Protein AF-A0A2T9YAA4-F1 (afdb_monomer)

Solvent-accessible surface area (backbone atoms only — not comparable to full-atom values): 15314 Å² total; per-residue (Å²): 140,82,87,82,88,80,81,84,82,81,77,82,74,80,74,80,77,80,72,88,75,78,82,80,86,86,90,83,91,83,83,88,82,89,83,90,84,84,88,89,89,82,82,87,83,89,75,88,75,77,74,67,84,78,66,100,58,88,70,49,42,29,57,48,22,24,48,69,77,26,73,70,31,76,65,28,75,65,68,93,51,19,49,25,36,60,36,78,82,32,52,68,54,68,46,75,49,93,53,34,29,56,52,27,14,53,75,73,29,71,72,27,56,55,40,71,48,97,88,63,30,43,30,34,46,36,75,76,36,42,73,51,69,42,82,61,52,42,30,56,50,24,17,48,72,76,31,74,69,32,76,65,26,75,53,71,100,55,23,44,27,38,54,35,81,86,31,50,69,51,72,43,69,59,89,45,39,28,57,48,27,19,54,72,74,34,77,67,35,68,61,40,68,47,96,88,63,31,40,29,31,50,37,79,80,32,45,74,52,69,42,82,60,51,47,23,56,48,25,20,48,72,77,29,72,70,31,74,65,25,74,58,81,92,54,27,46,28,36,56,36,78,85,32,49,72,53,70,44,75,64,127

Sequence (252 aa):
MPSIFTLSKVITTLFLFSTCLVSGSEASDHGLQVQKSQNYKRASPFSFFNSAPPRRGFESPLNKCIRVDGYGKNPFYRGNNKKCTCLKNGTYNCVKNDNMKQKCIDLKGKGSETFTTADGRFCRCKSFGMIYCIRESLVDKCTRICGSGQNPFIKDADKKCLCLENGTYVCSKYDNMKQKCIDLKSKGIQTFTTDDGRFCRCKSFGVVDCKTESLMEKCIRICGSGKNPFIKGTNKRCSCLPNGTHVCDPIK

Foldseek 3Di:
DDDDDDDDPPPPPPDPPPDPPPDDDDDDDDDDDDDDDDDDDDDDDDDDPPPDDDDPDDDQLQNVLCVPVVVVDAQHDDPDQWGWGQDRNNDIDTDRDPCLLVVLCVPPVVNDQWDADPVGWIWGRDPNRDIDTDNAFLQQVLCVPVQVNDAQHDDPLFWTWGQDRNNDIDIDGPPWLLVSLCVPPVVNDQWDADPVRWIWGQDGNNDIDTDNAQLQNVLCVPVQVVDAQHDDPDFWTWGGDRNNDIDIDGHD

Secondary structure (DSSP, 8-state):
---------------------------------------------------PPPPS----HHHHHHHHTSTT-SSEE-STTEEEEE-TTS-EEEEE-TTHHHHHHHHTSTT-SEEE-TTS-EEEE-GGGPEEEE---HHHHHHHHTSTT-SSEEETTTEEEEE-TTS-EEEEE-S-HHHHHHHHHSTT-SEEE-TTS-EEEE-GGG-EEEEPPPHHHHHHHHTSTT-SSEE-SSSEEEEE-TTS-EEEEE--

Mean predicted aligned error: 20.34 Å

pLDDT: mean 71.31, std 21.23, range [24.89, 95.19]

Structure (mmCIF, N/CA/C/O backbone):
data_AF-A0A2T9YAA4-F1
#
_entry.id   AF-A0A2T9YAA4-F1
#
loop_
_atom_site.group_PDB
_atom_site.id
_atom_site.type_symbol
_atom_site.label_atom_id
_atom_site.label_alt_id
_atom_site.label_comp_id
_atom_site.label_asym_id
_atom_site.label_entity_id
_atom_site.label_seq_id
_atom_site.pdbx_PDB_ins_code
_atom_site.Cartn_x
_atom_site.Cartn_y
_atom_site.Cartn_z
_atom_site.occupancy
_atom_site.B_iso_or_equiv
_atom_site.auth_seq_id
_atom_site.auth_comp_id
_atom_site.auth_asym_id
_atom_site.auth_atom_id
_atom_site.pdbx_PDB_model_num
ATOM 1 N N . MET A 1 1 ? -39.774 -40.462 -22.794 1.00 28.30 1 MET A N 1
ATOM 2 C CA . MET A 1 1 ? -39.051 -40.503 -24.086 1.00 28.30 1 MET A CA 1
ATOM 3 C C . MET A 1 1 ? -38.953 -39.082 -24.628 1.00 28.30 1 MET A C 1
ATOM 5 O O . MET A 1 1 ? -39.975 -38.415 -24.599 1.00 28.30 1 MET A O 1
ATOM 9 N N . PRO A 1 2 ? -37.805 -38.628 -25.151 1.00 40.19 2 PRO A N 1
ATOM 10 C CA . PRO A 1 2 ? -36.499 -38.602 -24.500 1.00 40.19 2 PRO A CA 1
ATOM 11 C C . PRO A 1 2 ? -35.903 -37.179 -24.410 1.00 40.19 2 PRO A C 1
ATOM 13 O O . PRO A 1 2 ? -36.367 -36.225 -25.027 1.00 40.19 2 PRO A O 1
ATOM 16 N N . SER A 1 3 ? -34.849 -37.105 -23.602 1.00 35.16 3 SER A N 1
ATOM 17 C CA . SER A 1 3 ? -33.934 -35.998 -23.350 1.00 35.16 3 SER A CA 1
ATOM 18 C C . SER A 1 3 ? -33.263 -35.433 -24.602 1.00 35.16 3 SER A C 1
ATOM 20 O O . SER A 1 3 ? -32.895 -36.184 -25.502 1.00 35.16 3 SER A O 1
ATOM 22 N N . ILE A 1 4 ? -32.947 -34.136 -24.570 1.00 36.47 4 ILE A N 1
ATOM 23 C CA . ILE A 1 4 ? -31.869 -33.557 -25.375 1.00 36.47 4 ILE A CA 1
ATOM 24 C C . ILE A 1 4 ? -30.914 -32.830 -24.428 1.00 36.47 4 ILE A C 1
ATOM 26 O O . ILE A 1 4 ? -31.209 -31.772 -23.878 1.00 36.47 4 ILE A O 1
ATOM 30 N N . PHE A 1 5 ? -29.771 -33.478 -24.222 1.00 35.12 5 PHE A N 1
ATOM 31 C CA . PHE A 1 5 ? -28.534 -32.900 -23.719 1.00 35.12 5 PHE A CA 1
ATOM 32 C C . PHE A 1 5 ? -27.980 -31.933 -24.769 1.00 35.12 5 PHE A C 1
ATOM 34 O O . PHE A 1 5 ? -27.783 -32.336 -25.914 1.00 35.12 5 PHE A O 1
ATOM 41 N N . THR A 1 6 ? -27.603 -30.718 -24.376 1.00 33.94 6 THR A N 1
ATOM 42 C CA . THR A 1 6 ? -26.607 -29.945 -25.131 1.00 33.94 6 THR A CA 1
ATOM 43 C C . THR A 1 6 ? -25.520 -29.427 -24.203 1.00 33.94 6 THR A C 1
ATOM 45 O O . THR A 1 6 ? -25.765 -28.683 -23.258 1.00 33.94 6 THR A O 1
ATOM 48 N N . LEU A 1 7 ? -24.325 -29.923 -24.515 1.00 32.88 7 LEU A N 1
ATOM 49 C CA . LEU A 1 7 ? -23.026 -29.795 -23.881 1.00 32.88 7 LEU A CA 1
ATOM 50 C C . LEU A 1 7 ? -22.660 -28.423 -23.294 1.00 32.88 7 LEU A C 1
ATOM 52 O O . LEU A 1 7 ? -22.651 -27.396 -23.972 1.00 32.88 7 LEU A O 1
ATOM 56 N N . SER A 1 8 ? -22.155 -28.508 -22.062 1.00 26.73 8 SER A N 1
ATOM 57 C CA . SER A 1 8 ? -21.173 -27.623 -21.441 1.00 26.73 8 SER A CA 1
ATOM 58 C C . SER A 1 8 ? -20.051 -27.188 -22.390 1.00 26.73 8 SER A C 1
ATOM 60 O O . SER A 1 8 ? -19.292 -28.015 -22.893 1.00 26.73 8 SER A O 1
ATOM 62 N N . LYS A 1 9 ? -19.834 -25.874 -22.496 1.00 32.09 9 LYS A N 1
ATOM 63 C CA . LYS A 1 9 ? -18.497 -25.304 -22.707 1.00 32.09 9 LYS A CA 1
ATOM 64 C C . LYS A 1 9 ? -17.989 -24.796 -21.362 1.00 32.09 9 LYS A C 1
ATOM 66 O O . LYS A 1 9 ? -18.270 -23.672 -20.958 1.00 32.09 9 LYS A O 1
ATOM 71 N N . VAL A 1 10 ? -17.256 -25.660 -20.664 1.00 29.59 10 VAL A N 1
ATOM 72 C CA . VAL A 1 10 ? -16.398 -25.273 -19.542 1.00 29.59 10 VAL A CA 1
ATOM 73 C C . VAL A 1 10 ? -15.245 -24.470 -20.136 1.00 29.59 10 VAL A C 1
ATOM 75 O O . VAL A 1 10 ? -14.360 -25.023 -20.783 1.00 29.59 10 VAL A O 1
ATOM 78 N N . ILE A 1 11 ? -15.282 -23.150 -19.967 1.00 33.53 11 ILE A N 1
ATOM 79 C CA . ILE A 1 11 ? -14.102 -22.313 -20.161 1.00 33.53 11 ILE A CA 1
ATOM 80 C C . ILE A 1 11 ? -13.260 -22.489 -18.904 1.00 33.53 11 ILE A C 1
ATOM 82 O O . ILE A 1 11 ? -13.579 -21.972 -17.836 1.00 33.53 11 ILE A O 1
ATOM 86 N N . THR A 1 12 ? -12.205 -23.279 -19.047 1.00 31.02 12 THR A N 1
ATOM 87 C CA . THR A 1 12 ? -11.157 -23.487 -18.056 1.00 31.02 12 THR A CA 1
ATOM 88 C C . THR A 1 12 ? -10.376 -22.185 -17.880 1.00 31.02 12 THR A C 1
ATOM 90 O O . THR A 1 12 ? -9.344 -21.968 -18.512 1.00 31.02 12 THR A O 1
ATOM 93 N N . THR A 1 13 ? -10.860 -21.280 -17.034 1.00 35.38 13 THR A N 1
ATOM 94 C CA . THR A 1 13 ? -10.025 -20.209 -16.489 1.00 35.38 13 THR A CA 1
ATOM 95 C C . THR A 1 13 ? -9.051 -20.848 -15.508 1.00 35.38 13 THR A C 1
ATOM 97 O O . THR A 1 13 ? -9.422 -21.233 -14.400 1.00 35.38 13 THR A O 1
ATOM 100 N N . LEU A 1 14 ? -7.794 -20.998 -15.942 1.00 29.78 14 LEU A N 1
ATOM 101 C CA . LEU A 1 14 ? -6.665 -21.309 -15.070 1.00 29.78 14 LEU A CA 1
ATOM 102 C C . LEU A 1 14 ? -6.599 -20.248 -13.964 1.00 29.78 14 LEU A C 1
ATOM 104 O O . LEU A 1 14 ? -6.065 -19.155 -14.154 1.00 29.78 14 LEU A O 1
ATOM 108 N N . PHE A 1 15 ? -7.130 -20.580 -12.791 1.00 32.78 15 PHE A N 1
ATOM 109 C CA . PHE A 1 15 ? -6.759 -19.906 -11.562 1.00 32.78 15 PHE A CA 1
ATOM 110 C C . PHE A 1 15 ? -5.296 -20.252 -11.286 1.00 32.78 15 PHE A C 1
ATOM 112 O O . PHE A 1 15 ? -4.960 -21.382 -10.935 1.00 32.78 15 PHE A O 1
ATOM 119 N N . LEU A 1 16 ? -4.419 -19.264 -11.468 1.00 33.03 16 LEU A N 1
ATOM 120 C CA . LEU A 1 16 ? -3.094 -19.250 -10.863 1.00 33.03 16 LEU A CA 1
ATOM 121 C C . LEU A 1 16 ? -3.291 -19.288 -9.344 1.00 33.03 16 LEU A C 1
ATOM 123 O O . LEU A 1 16 ? -3.406 -18.255 -8.686 1.00 33.03 16 LEU A O 1
ATOM 127 N N . PHE A 1 17 ? -3.355 -20.496 -8.790 1.00 32.97 17 PHE A N 1
ATOM 128 C CA . PHE A 1 17 ? -3.134 -20.727 -7.375 1.00 32.97 17 PHE A CA 1
ATOM 129 C C . PHE A 1 17 ? -1.698 -20.298 -7.071 1.00 32.97 17 PHE A C 1
ATOM 131 O O . PHE A 1 17 ? -0.748 -21.061 -7.217 1.00 32.97 17 PHE A O 1
ATOM 138 N N . SER A 1 18 ? -1.532 -19.042 -6.659 1.00 37.06 18 SER A N 1
ATOM 139 C CA . SER A 1 18 ? -0.331 -18.591 -5.967 1.00 37.06 18 SER A CA 1
ATOM 140 C C . SER A 1 18 ? -0.381 -19.193 -4.566 1.00 37.06 18 SER A C 1
ATOM 142 O O . SER A 1 18 ? -0.791 -18.551 -3.601 1.00 37.06 18 SER A O 1
ATOM 144 N N . THR A 1 19 ? -0.053 -20.480 -4.463 1.00 40.84 19 THR A N 1
ATOM 145 C CA . THR A 1 19 ? 0.055 -21.179 -3.188 1.00 40.84 19 THR A CA 1
ATOM 146 C C . THR A 1 19 ? 1.158 -20.520 -2.368 1.00 40.84 19 THR A C 1
ATOM 148 O O . THR A 1 19 ? 2.335 -20.609 -2.718 1.00 40.84 19 THR A O 1
ATOM 151 N N . CYS A 1 20 ? 0.797 -19.879 -1.255 1.00 38.38 20 CYS A N 1
ATOM 152 C CA . CYS A 1 20 ? 1.742 -19.563 -0.186 1.00 38.38 20 CYS A CA 1
ATOM 153 C C . CYS A 1 20 ? 2.142 -20.868 0.521 1.00 38.38 20 CYS A C 1
ATOM 155 O O . CYS A 1 20 ? 1.712 -21.131 1.639 1.00 38.38 20 CYS A O 1
ATOM 157 N N . LEU A 1 21 ? 2.927 -21.704 -0.156 1.00 39.19 21 LEU A N 1
ATOM 158 C CA . LEU A 1 21 ? 3.643 -22.825 0.439 1.00 39.19 21 LEU A CA 1
ATOM 159 C C . LEU A 1 21 ? 5.056 -22.331 0.753 1.00 39.19 21 LEU A C 1
ATOM 161 O O . LEU A 1 21 ? 5.963 -22.423 -0.066 1.00 39.19 21 LEU A O 1
ATOM 165 N N . VAL A 1 22 ? 5.223 -21.750 1.938 1.00 40.78 22 VAL A N 1
ATOM 166 C CA . VAL A 1 22 ? 6.522 -21.770 2.615 1.00 40.78 22 VAL A CA 1
ATOM 167 C C . VAL A 1 22 ? 6.330 -22.756 3.753 1.00 40.78 22 VAL A C 1
ATOM 169 O O . VAL A 1 22 ? 5.706 -22.449 4.766 1.00 40.78 22 VAL A O 1
ATOM 172 N N . SER A 1 23 ? 6.731 -23.990 3.468 1.00 38.97 23 SER A N 1
ATOM 173 C CA . SER A 1 23 ? 6.655 -25.164 4.328 1.00 38.97 23 SER A CA 1
ATOM 174 C C . SER A 1 23 ? 7.264 -24.895 5.704 1.00 38.97 23 SER A C 1
ATOM 176 O O . SER A 1 23 ? 8.371 -24.365 5.810 1.00 38.97 23 SER A O 1
ATOM 178 N N . GLY A 1 24 ? 6.525 -25.275 6.746 1.00 30.03 24 GLY A N 1
ATOM 179 C CA . GLY A 1 24 ? 7.042 -25.406 8.101 1.00 30.03 24 GLY A CA 1
ATOM 180 C C . GLY A 1 24 ? 7.897 -26.667 8.242 1.00 30.03 24 GLY A C 1
ATOM 181 O O . GLY A 1 24 ? 7.536 -27.711 7.713 1.00 30.03 24 GLY A O 1
ATOM 182 N N . SER A 1 25 ? 9.025 -26.478 8.926 1.00 33.88 25 SER A N 1
ATOM 183 C CA . SER A 1 25 ? 9.821 -27.383 9.769 1.00 33.88 25 SER A CA 1
ATOM 184 C C . SER A 1 25 ? 9.911 -28.883 9.447 1.00 33.88 25 SER A C 1
ATOM 186 O O . SER A 1 25 ? 8.933 -29.594 9.618 1.00 33.88 25 SER A O 1
ATOM 188 N N . GLU A 1 26 ? 11.140 -29.368 9.220 1.00 27.89 26 GLU A N 1
ATOM 189 C CA . GLU A 1 26 ? 11.739 -30.495 9.963 1.00 27.89 26 GLU A CA 1
ATOM 190 C C . GLU A 1 26 ? 13.271 -30.477 9.798 1.00 27.89 26 GLU A C 1
ATOM 192 O O . GLU A 1 26 ? 13.800 -30.218 8.717 1.00 27.89 26 GLU A O 1
ATOM 197 N N . ALA A 1 27 ? 13.977 -30.645 10.914 1.00 28.78 27 ALA A N 1
ATOM 198 C CA . ALA A 1 27 ? 15.431 -30.625 11.015 1.00 28.78 27 ALA A CA 1
ATOM 199 C C . ALA A 1 27 ? 16.013 -32.021 10.751 1.00 28.78 27 ALA A C 1
ATOM 201 O O . ALA A 1 27 ? 15.413 -33.004 11.173 1.00 28.78 27 ALA A O 1
ATOM 202 N N . SER A 1 28 ? 17.204 -32.099 10.146 1.00 27.88 28 SER A N 1
ATOM 203 C CA . SER A 1 28 ? 18.241 -33.047 10.584 1.00 27.88 28 SER A CA 1
ATOM 204 C C . SER A 1 28 ? 19.588 -32.803 9.900 1.00 27.88 28 SER A C 1
ATOM 206 O O . SER A 1 28 ? 19.663 -32.505 8.709 1.00 27.88 28 SER A O 1
ATOM 208 N N . ASP A 1 29 ? 20.629 -32.923 10.719 1.00 28.39 29 ASP A N 1
ATOM 209 C CA . ASP A 1 29 ? 22.060 -32.847 10.440 1.00 28.39 29 ASP A CA 1
ATOM 210 C C . ASP A 1 29 ? 22.539 -33.769 9.309 1.00 28.39 29 ASP A C 1
ATOM 212 O O . ASP A 1 29 ? 22.088 -34.905 9.190 1.00 28.39 29 ASP A O 1
ATOM 216 N N . HIS A 1 30 ? 23.532 -33.305 8.539 1.00 27.78 30 HIS A N 1
ATOM 217 C CA . HIS A 1 30 ? 24.880 -33.898 8.469 1.00 27.78 30 HIS A CA 1
ATOM 218 C C . HIS A 1 30 ? 25.672 -33.373 7.257 1.00 27.78 30 HIS A C 1
ATOM 220 O O . HIS A 1 30 ? 25.188 -33.360 6.130 1.00 27.78 30 HIS A O 1
ATOM 226 N N . GLY A 1 31 ? 26.961 -33.091 7.485 1.00 24.89 31 GLY A N 1
ATOM 227 C CA . GLY A 1 31 ? 28.007 -33.532 6.553 1.00 24.89 31 GLY A CA 1
ATOM 228 C C . GLY A 1 31 ? 28.735 -32.468 5.731 1.00 24.89 31 GLY A C 1
ATOM 229 O O . GLY A 1 31 ? 28.317 -32.098 4.642 1.00 24.89 31 GLY A O 1
ATOM 230 N N . LEU A 1 32 ? 29.909 -32.077 6.237 1.00 27.77 32 LEU A N 1
ATOM 231 C CA . LEU A 1 32 ? 31.076 -31.579 5.498 1.00 27.77 32 LEU A CA 1
ATOM 232 C C . LEU A 1 32 ? 31.228 -32.168 4.076 1.00 27.77 32 LEU A C 1
ATOM 234 O O . LEU A 1 32 ? 31.153 -33.380 3.915 1.00 27.77 32 LEU A O 1
ATOM 238 N N . GLN A 1 33 ? 31.711 -31.363 3.122 1.00 26.88 33 GLN A N 1
ATOM 239 C CA . GLN A 1 33 ? 33.134 -31.414 2.751 1.00 26.88 33 GLN A CA 1
ATOM 240 C C . GLN A 1 33 ? 33.580 -30.296 1.795 1.00 26.88 33 GLN A C 1
ATOM 242 O O . GLN A 1 33 ? 32.888 -29.843 0.890 1.00 26.88 33 GLN A O 1
ATOM 247 N N . VAL A 1 34 ? 34.817 -29.896 2.069 1.00 30.89 34 VAL A N 1
ATOM 248 C CA . VAL A 1 34 ? 35.746 -29.065 1.311 1.00 30.89 34 VAL A CA 1
ATOM 249 C C . VAL A 1 34 ? 36.282 -29.856 0.119 1.00 30.89 34 VAL A C 1
ATOM 251 O O . VAL A 1 34 ? 36.722 -30.982 0.313 1.00 30.89 34 VAL A O 1
ATOM 254 N N . GLN A 1 35 ? 36.420 -29.229 -1.054 1.00 29.23 35 GLN A N 1
ATOM 255 C CA . GLN A 1 35 ? 37.485 -29.590 -1.996 1.00 29.23 35 GLN A CA 1
ATOM 256 C C . GLN A 1 35 ? 38.091 -28.345 -2.663 1.00 29.23 35 GLN A C 1
ATOM 258 O O . GLN A 1 35 ? 37.448 -27.615 -3.414 1.00 29.23 35 GLN A O 1
ATOM 263 N N . LYS A 1 36 ? 39.373 -28.122 -2.347 1.00 29.56 36 LYS A N 1
ATOM 264 C CA . LYS A 1 36 ? 40.351 -27.349 -3.123 1.00 29.56 36 LYS A CA 1
ATOM 265 C C . LYS A 1 36 ? 40.862 -28.219 -4.279 1.00 29.56 36 LYS A C 1
ATOM 267 O O . LYS A 1 36 ? 41.208 -29.364 -4.016 1.00 29.56 36 LYS A O 1
ATOM 272 N N . SER A 1 37 ? 41.100 -27.631 -5.452 1.00 30.70 37 SER A N 1
ATOM 273 C CA . SER A 1 37 ? 42.377 -27.683 -6.209 1.00 30.70 37 SER A CA 1
ATOM 274 C C . SER A 1 37 ? 42.213 -26.830 -7.487 1.00 30.70 37 SER A C 1
ATOM 276 O O . SER A 1 37 ? 41.181 -26.868 -8.141 1.00 30.70 37 SER A O 1
ATOM 278 N N . GLN A 1 38 ? 42.969 -25.740 -7.641 1.00 30.42 38 GLN A N 1
ATOM 279 C CA . GLN A 1 38 ? 44.319 -25.586 -8.210 1.00 30.42 38 GLN A CA 1
ATOM 280 C C . GLN A 1 38 ? 44.389 -25.495 -9.748 1.00 30.42 38 GLN A C 1
ATOM 282 O O . GLN A 1 38 ? 44.148 -26.449 -10.469 1.00 30.42 38 GLN A O 1
ATOM 287 N N . ASN A 1 39 ? 44.870 -24.318 -10.170 1.00 31.11 39 ASN A N 1
ATOM 288 C CA . ASN A 1 39 ? 45.865 -24.054 -11.214 1.00 31.11 39 ASN A CA 1
ATOM 289 C C . ASN A 1 39 ? 45.655 -24.606 -12.632 1.00 31.11 39 ASN A C 1
ATOM 291 O O . ASN A 1 39 ? 45.980 -25.751 -12.912 1.00 31.11 39 ASN A O 1
ATOM 295 N N . TYR A 1 40 ? 45.426 -23.681 -13.571 1.00 29.55 40 TYR A N 1
ATOM 296 C CA . TYR A 1 40 ? 46.160 -23.675 -14.840 1.00 29.55 40 TYR A CA 1
ATOM 297 C C . TYR A 1 40 ? 46.672 -22.258 -15.149 1.00 29.55 40 TYR A C 1
ATOM 299 O O . TYR A 1 40 ? 45.904 -21.335 -15.410 1.00 29.55 40 TYR A O 1
ATOM 307 N N . LYS A 1 41 ? 48.001 -22.095 -15.100 1.00 32.72 41 LYS A N 1
ATOM 308 C CA . LYS A 1 41 ? 48.756 -20.990 -15.710 1.00 32.72 41 LYS A CA 1
ATOM 309 C C . LYS A 1 41 ? 49.333 -21.482 -17.040 1.00 32.72 41 LYS A C 1
ATOM 311 O O . LYS A 1 41 ? 50.107 -22.433 -17.039 1.00 32.72 41 LYS A O 1
ATOM 316 N N . ARG A 1 42 ? 49.024 -20.781 -18.132 1.00 30.02 42 ARG A N 1
ATOM 317 C CA . ARG A 1 42 ? 49.856 -20.541 -19.336 1.00 30.02 42 ARG A CA 1
ATOM 318 C C . ARG A 1 42 ? 49.075 -19.521 -20.175 1.00 30.02 42 ARG A C 1
ATOM 320 O O . ARG A 1 42 ? 47.972 -19.823 -20.596 1.00 30.02 42 ARG A O 1
ATOM 327 N N . ALA A 1 43 ? 49.416 -18.236 -20.146 1.00 28.86 43 ALA A N 1
ATOM 328 C CA . ALA A 1 43 ? 50.531 -17.538 -20.803 1.00 28.86 43 ALA A CA 1
ATOM 329 C C . ALA A 1 43 ? 49.952 -16.679 -21.949 1.00 28.86 43 ALA A C 1
ATOM 331 O O . ALA A 1 43 ? 49.423 -17.208 -22.920 1.00 28.86 43 ALA A O 1
ATOM 332 N N . SER A 1 44 ? 49.998 -15.356 -21.751 1.00 38.50 44 SER A N 1
ATOM 333 C CA . SER A 1 44 ? 49.559 -14.266 -22.644 1.00 38.50 44 SER A CA 1
ATOM 334 C C . SER A 1 44 ? 50.381 -14.214 -23.952 1.00 38.50 44 SER A C 1
ATOM 336 O O . SER A 1 44 ? 51.389 -14.920 -24.018 1.00 38.50 44 SER A O 1
ATOM 338 N N . PRO A 1 45 ? 50.054 -13.378 -24.972 1.00 45.03 45 PRO A N 1
ATOM 339 C CA . PRO A 1 45 ? 50.161 -11.906 -24.875 1.00 45.03 45 PRO A CA 1
ATOM 340 C C . PRO A 1 45 ? 49.128 -11.109 -25.716 1.00 45.03 45 PRO A C 1
ATOM 342 O O . PRO A 1 45 ? 48.362 -11.675 -26.481 1.00 45.03 45 PRO A O 1
ATOM 345 N N . PHE A 1 46 ? 49.177 -9.775 -25.598 1.00 33.66 46 PHE A N 1
ATOM 346 C CA . PHE A 1 46 ? 48.429 -8.755 -26.362 1.00 33.66 46 PHE A CA 1
ATOM 347 C C . PHE A 1 46 ? 46.953 -8.575 -25.948 1.00 33.66 46 PHE A C 1
ATOM 349 O O . PHE A 1 46 ? 46.151 -9.485 -26.016 1.00 33.66 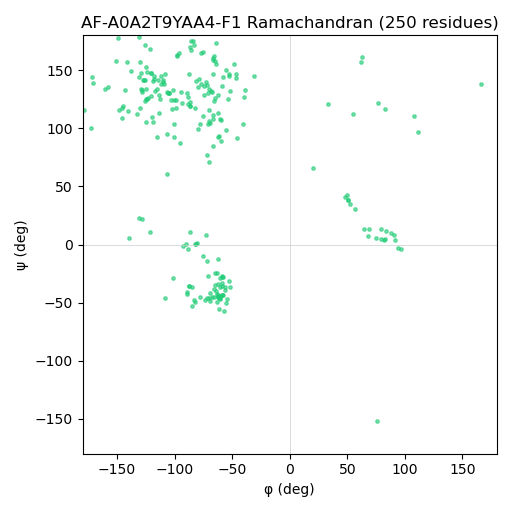46 PHE A O 1
ATOM 356 N N . SER A 1 47 ? 46.467 -7.407 -25.537 1.00 33.16 47 SER A N 1
ATOM 357 C CA . SER A 1 47 ? 47.000 -6.051 -25.632 1.00 33.16 47 SER A CA 1
ATOM 358 C C . SER A 1 47 ? 46.352 -5.183 -24.550 1.00 33.16 47 SER A C 1
ATOM 360 O O . SER A 1 47 ? 45.147 -5.227 -24.311 1.00 33.16 47 SER A O 1
ATOM 362 N N . PHE A 1 48 ? 47.185 -4.387 -23.885 1.00 37.81 48 PHE A N 1
ATOM 363 C CA . PHE A 1 48 ? 46.744 -3.253 -23.092 1.00 37.81 48 PHE A CA 1
ATOM 364 C C . PHE A 1 48 ? 46.023 -2.267 -24.019 1.00 37.81 48 PHE A C 1
ATOM 366 O O . PHE A 1 48 ? 46.669 -1.557 -24.780 1.00 37.81 48 PHE A O 1
ATOM 373 N N . PHE A 1 49 ? 44.703 -2.162 -23.904 1.00 36.91 49 PHE A N 1
ATOM 374 C CA . PHE A 1 49 ? 44.012 -0.899 -24.155 1.00 36.91 49 PHE A CA 1
ATOM 375 C C . PHE A 1 49 ? 43.558 -0.323 -22.815 1.00 36.91 49 PHE A C 1
ATOM 377 O O . PHE A 1 49 ? 42.379 -0.072 -22.576 1.00 36.91 49 PHE A O 1
ATOM 384 N N . ASN A 1 50 ? 44.534 -0.048 -21.943 1.00 38.62 50 ASN A N 1
ATOM 385 C CA . ASN A 1 50 ? 44.421 1.149 -21.122 1.00 38.62 50 ASN A CA 1
ATOM 386 C C . ASN A 1 50 ? 44.406 2.307 -22.117 1.00 38.62 50 ASN A C 1
ATOM 388 O O . ASN A 1 50 ? 45.452 2.736 -22.601 1.00 38.62 50 ASN A O 1
ATOM 392 N N . SER A 1 51 ? 43.205 2.734 -22.505 1.00 37.91 51 SER A N 1
ATOM 393 C CA . SER A 1 51 ? 43.047 3.943 -23.298 1.00 37.91 51 SER A CA 1
ATOM 394 C C . SER A 1 51 ? 43.634 5.071 -22.462 1.00 37.91 51 SER A C 1
ATOM 396 O O . SER A 1 51 ? 43.080 5.435 -21.425 1.00 37.91 51 SER A O 1
ATOM 398 N N . ALA A 1 52 ? 44.803 5.556 -22.879 1.00 40.59 52 ALA A N 1
ATOM 399 C CA . ALA A 1 52 ? 45.399 6.771 -22.355 1.00 40.59 52 ALA A CA 1
ATOM 400 C C . ALA A 1 52 ? 44.324 7.875 -22.296 1.00 40.59 52 ALA A C 1
ATOM 402 O O . ALA A 1 52 ? 43.444 7.899 -23.166 1.00 40.59 52 ALA A O 1
ATOM 403 N N . PRO A 1 53 ? 44.366 8.798 -21.315 1.00 50.06 53 PRO A N 1
ATOM 404 C CA . PRO A 1 53 ? 43.472 9.950 -21.337 1.00 50.06 53 PRO A CA 1
ATOM 405 C C . PRO A 1 53 ? 43.640 10.648 -22.694 1.00 50.06 53 PRO A C 1
ATOM 407 O O . PRO A 1 53 ? 44.779 10.928 -23.090 1.00 50.06 53 PRO A O 1
ATOM 410 N N . PRO A 1 54 ? 42.556 10.862 -23.463 1.00 48.47 54 PRO A N 1
ATOM 411 C CA . PRO A 1 54 ? 42.701 11.370 -24.811 1.00 48.47 54 PRO A CA 1
ATOM 412 C C . PRO A 1 54 ? 43.345 12.754 -24.749 1.00 48.47 54 PRO A C 1
ATOM 414 O O . PRO A 1 54 ? 42.909 13.640 -24.008 1.00 48.47 54 PRO A O 1
ATOM 417 N N . ARG A 1 55 ? 44.418 12.915 -25.533 1.00 51.25 55 ARG A N 1
ATOM 418 C CA . ARG A 1 55 ? 45.040 14.207 -25.847 1.00 51.25 55 ARG A CA 1
ATOM 419 C C . ARG A 1 55 ? 43.939 15.198 -26.221 1.00 51.25 55 ARG A C 1
ATOM 421 O O . ARG A 1 55 ? 42.988 14.786 -26.879 1.00 51.25 55 ARG A O 1
ATOM 428 N N . ARG A 1 56 ? 44.088 16.475 -25.827 1.00 53.19 56 ARG A N 1
ATOM 429 C CA . A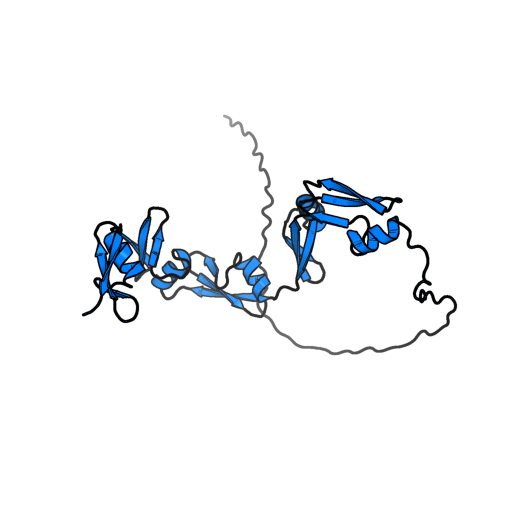RG A 1 56 ? 43.219 17.604 -26.222 1.00 53.19 56 ARG A CA 1
ATOM 430 C C . ARG A 1 56 ? 42.978 17.553 -27.732 1.00 53.19 56 ARG A C 1
ATOM 432 O O . ARG A 1 56 ? 43.785 18.030 -28.518 1.00 53.19 56 ARG A O 1
ATOM 439 N N . GLY A 1 57 ? 41.902 16.888 -28.110 1.00 52.44 57 GLY A N 1
ATOM 440 C CA . GLY A 1 57 ? 41.627 16.430 -29.455 1.00 52.44 57 GLY A CA 1
ATOM 441 C C . GLY A 1 57 ? 40.140 16.587 -29.654 1.00 52.44 57 GLY A C 1
ATOM 442 O O . GLY A 1 57 ? 39.361 16.269 -28.757 1.00 52.44 57 GLY A O 1
ATOM 443 N N . PHE A 1 58 ? 39.782 17.174 -30.788 1.00 64.94 58 PHE A N 1
ATOM 444 C CA . PHE A 1 58 ? 38.418 17.475 -31.195 1.00 64.94 58 PHE A CA 1
ATOM 445 C C . PHE A 1 58 ? 37.466 16.323 -30.839 1.00 64.94 58 PHE A C 1
ATOM 447 O O . PHE A 1 58 ? 37.451 15.279 -31.490 1.00 64.94 58 PHE A O 1
ATOM 454 N N . GLU A 1 59 ? 36.675 16.502 -29.781 1.00 81.44 59 GLU A N 1
ATOM 455 C CA . GLU A 1 59 ? 35.572 15.597 -29.486 1.00 81.44 59 GLU A CA 1
ATOM 456 C C . GLU A 1 59 ? 34.554 15.761 -30.616 1.00 81.44 59 GLU A C 1
ATOM 458 O O . GLU A 1 59 ? 34.105 16.877 -30.893 1.00 81.44 59 GLU A O 1
ATOM 463 N N . SER A 1 60 ? 34.211 14.666 -31.303 1.00 88.88 60 SER A N 1
ATOM 464 C CA . SER A 1 60 ? 33.205 14.735 -32.362 1.00 88.88 60 SER A CA 1
ATOM 465 C C . SER A 1 60 ? 31.886 15.263 -31.780 1.00 88.88 60 SER A C 1
ATOM 467 O O . SER A 1 60 ? 31.545 14.922 -30.640 1.00 88.88 60 SER A O 1
ATOM 469 N N . PRO A 1 61 ? 31.110 16.068 -32.530 1.00 90.38 61 PRO A N 1
ATOM 470 C CA . PRO A 1 61 ? 29.832 16.585 -32.042 1.00 90.38 61 PRO A CA 1
ATOM 471 C C . PRO A 1 61 ? 28.909 15.478 -31.509 1.00 90.38 61 PRO A C 1
ATOM 473 O O . PRO A 1 61 ? 28.268 15.652 -30.473 1.00 90.38 61 PRO A O 1
ATOM 476 N N . LEU A 1 62 ? 28.920 14.303 -32.152 1.00 89.50 62 LEU A N 1
ATOM 477 C CA . LEU A 1 62 ? 28.252 13.099 -31.661 1.00 89.50 62 LEU A CA 1
ATOM 478 C C . LEU A 1 62 ? 28.735 12.704 -30.261 1.00 89.50 62 LEU A C 1
ATOM 480 O O . LEU A 1 62 ? 27.918 12.631 -29.351 1.00 89.50 62 LEU A O 1
ATOM 484 N N . ASN A 1 63 ? 30.036 12.474 -30.065 1.00 88.88 63 ASN A N 1
ATOM 485 C CA . ASN A 1 63 ? 30.578 12.026 -28.778 1.00 88.88 63 ASN A CA 1
ATOM 486 C C . ASN A 1 63 ? 30.311 13.041 -27.659 1.00 88.88 63 ASN A C 1
ATOM 488 O O . ASN A 1 63 ? 29.942 12.644 -26.552 1.00 88.88 63 ASN A O 1
ATOM 492 N N . LYS A 1 64 ? 30.369 14.339 -27.984 1.00 90.62 64 LYS A N 1
ATOM 493 C CA . LYS A 1 64 ? 29.988 15.416 -27.068 1.00 90.62 64 LYS A CA 1
ATOM 494 C C . LYS A 1 64 ? 28.522 15.305 -26.643 1.00 90.62 64 LYS A C 1
ATOM 496 O O . LYS A 1 64 ? 28.246 15.371 -25.449 1.00 90.62 64 LYS A O 1
ATOM 501 N N . CYS A 1 65 ? 27.600 15.068 -27.579 1.00 90.31 65 CYS A N 1
ATOM 502 C CA . CYS A 1 65 ? 26.185 14.831 -27.269 1.00 90.31 65 CYS A CA 1
ATOM 503 C C . CYS A 1 65 ? 25.989 13.577 -26.401 1.00 90.31 65 CYS A C 1
ATOM 505 O O . CYS A 1 65 ? 25.288 13.633 -25.393 1.00 90.31 65 CYS A O 1
ATOM 507 N N . ILE A 1 66 ? 26.649 12.456 -26.728 1.00 88.25 66 ILE A N 1
ATOM 508 C CA . ILE A 1 66 ? 26.545 11.211 -25.944 1.00 88.25 66 ILE A CA 1
ATOM 509 C C . ILE A 1 66 ? 26.991 11.448 -24.500 1.00 88.25 66 ILE A C 1
ATOM 511 O O . ILE A 1 66 ? 26.335 10.987 -23.568 1.00 88.25 66 ILE A O 1
ATOM 515 N N . ARG A 1 67 ? 28.091 12.176 -24.302 1.00 92.56 67 ARG A N 1
ATOM 516 C CA . ARG A 1 67 ? 28.659 12.449 -22.981 1.00 92.56 67 ARG A CA 1
ATOM 517 C C . ARG A 1 67 ? 27.848 13.471 -22.183 1.00 92.56 67 ARG A C 1
ATOM 519 O O . ARG A 1 67 ? 27.582 13.224 -21.011 1.00 92.56 67 ARG A O 1
ATOM 526 N N . VAL A 1 68 ? 27.487 14.602 -22.793 1.00 89.19 68 VAL A N 1
ATOM 527 C CA . VAL A 1 68 ? 26.866 15.750 -22.108 1.00 89.19 68 VAL A CA 1
ATOM 528 C C . VAL A 1 68 ? 25.352 15.590 -21.984 1.00 89.19 68 VAL A C 1
ATOM 530 O O . VAL A 1 68 ? 24.825 15.681 -20.881 1.00 89.19 68 VAL A O 1
ATOM 533 N N . ASP A 1 69 ? 24.652 15.330 -23.089 1.00 85.69 69 ASP A N 1
ATOM 534 C CA . ASP A 1 69 ? 23.189 15.211 -23.100 1.00 85.69 69 ASP A CA 1
ATOM 535 C C . ASP A 1 69 ? 22.724 13.782 -22.791 1.00 85.69 69 ASP A C 1
ATOM 537 O O . ASP A 1 69 ? 21.704 13.584 -22.129 1.00 85.69 69 ASP A O 1
ATOM 541 N N . GLY A 1 70 ? 23.476 12.784 -23.265 1.00 83.56 70 GLY A N 1
ATOM 542 C CA . GLY A 1 70 ? 23.161 11.366 -23.103 1.00 83.56 70 GLY A CA 1
ATOM 543 C C . GLY A 1 70 ? 23.696 10.710 -21.834 1.00 83.56 70 GLY A C 1
ATOM 544 O O . GLY A 1 70 ? 23.408 9.532 -21.604 1.00 83.56 70 GLY A O 1
ATOM 545 N N . TYR A 1 71 ? 24.465 11.437 -21.016 1.00 86.06 71 TYR A N 1
ATOM 546 C CA . TYR A 1 71 ? 25.132 10.919 -19.813 1.00 86.06 71 TYR A CA 1
ATOM 547 C C . TYR A 1 71 ? 25.896 9.602 -20.070 1.00 86.06 71 TYR A C 1
ATOM 549 O O . TYR A 1 71 ? 25.840 8.656 -19.283 1.00 86.06 71 TYR A O 1
ATOM 557 N N . GLY A 1 72 ? 26.572 9.520 -21.219 1.00 84.44 72 GLY A N 1
ATOM 558 C CA . GLY A 1 72 ? 27.341 8.359 -21.670 1.00 84.44 72 GLY A CA 1
ATOM 559 C C . GLY A 1 72 ? 26.547 7.308 -22.456 1.00 84.44 72 GLY A C 1
ATOM 560 O O . GLY A 1 72 ? 27.071 6.223 -22.698 1.00 84.44 72 GLY A O 1
ATOM 561 N N . LYS A 1 73 ? 25.296 7.580 -22.851 1.00 79.12 73 LYS A N 1
ATOM 562 C CA . LYS A 1 73 ? 24.427 6.622 -23.559 1.00 79.12 73 LYS A CA 1
ATOM 563 C C . LYS A 1 73 ? 23.866 7.213 -24.852 1.00 79.12 73 LYS A C 1
ATOM 565 O O . LYS A 1 73 ? 23.489 8.378 -24.905 1.00 79.12 73 LYS A O 1
ATOM 570 N N . ASN A 1 74 ? 23.773 6.394 -25.899 1.00 81.56 74 ASN A N 1
ATOM 571 C CA . ASN A 1 74 ? 23.070 6.738 -27.135 1.00 81.56 74 ASN A CA 1
ATOM 572 C C . ASN A 1 74 ? 22.402 5.491 -27.721 1.00 81.56 74 ASN A C 1
ATOM 574 O O . ASN A 1 74 ? 23.112 4.544 -28.061 1.00 81.56 74 ASN A O 1
ATOM 578 N N . PRO A 1 75 ? 21.069 5.461 -27.864 1.00 83.88 75 PRO A N 1
ATOM 579 C CA . PRO A 1 75 ? 20.096 6.482 -27.449 1.00 83.88 75 PRO A CA 1
ATOM 580 C C . PRO A 1 75 ? 19.993 6.664 -25.917 1.00 83.88 75 PRO A C 1
ATOM 582 O O . PRO A 1 75 ? 20.374 5.781 -25.150 1.00 83.88 75 PRO A O 1
ATOM 585 N N . PHE A 1 76 ? 19.453 7.805 -25.478 1.00 81.00 76 PHE A N 1
ATOM 586 C CA . PHE A 1 76 ? 19.226 8.197 -24.078 1.00 81.00 76 PHE A CA 1
ATOM 587 C C . PHE A 1 76 ? 17.789 8.707 -23.859 1.00 81.00 76 PHE A C 1
ATOM 589 O O . PHE A 1 76 ? 16.987 8.750 -24.789 1.00 81.00 76 PHE A O 1
ATOM 596 N N . TYR A 1 77 ? 17.429 9.073 -22.627 1.00 75.88 77 TYR A N 1
ATOM 597 C CA . TYR A 1 77 ? 16.073 9.515 -22.273 1.00 75.88 77 TYR A CA 1
ATOM 598 C C . TYR A 1 77 ? 16.108 10.893 -21.613 1.00 75.88 77 TYR A C 1
ATOM 600 O O . TYR A 1 77 ? 16.927 11.120 -20.724 1.00 75.88 77 TYR A O 1
ATOM 608 N N . ARG A 1 78 ? 15.221 11.808 -22.032 1.00 72.06 78 ARG A N 1
ATOM 609 C CA . ARG A 1 78 ? 15.179 13.193 -21.526 1.00 72.06 78 ARG A CA 1
ATOM 610 C C . ARG A 1 78 ? 13.744 13.723 -21.463 1.00 72.06 78 ARG A C 1
ATOM 612 O O . ARG A 1 78 ? 13.163 14.024 -22.500 1.00 72.06 78 ARG A O 1
ATOM 619 N N . GLY A 1 79 ? 13.206 13.874 -20.246 1.00 56.81 79 GLY A N 1
ATOM 620 C CA . GLY A 1 79 ? 11.874 14.445 -19.969 1.00 56.81 79 GLY A CA 1
ATOM 621 C C . GLY A 1 79 ? 10.676 13.674 -20.568 1.00 56.81 79 GLY A C 1
ATOM 622 O O . GLY A 1 79 ? 10.816 12.917 -21.524 1.00 56.81 79 GLY A O 1
ATOM 623 N N . ASN A 1 80 ? 9.483 13.848 -19.980 1.00 56.25 80 ASN A N 1
ATOM 624 C CA . ASN A 1 80 ? 8.138 13.470 -20.478 1.00 56.25 80 ASN A CA 1
ATOM 625 C C . ASN A 1 80 ? 8.056 12.387 -21.585 1.00 56.25 80 ASN A C 1
ATOM 627 O O . ASN A 1 80 ? 7.607 12.651 -22.698 1.00 56.25 80 ASN A O 1
ATOM 631 N N . ASN A 1 81 ? 8.444 11.152 -21.273 1.00 62.16 81 ASN A N 1
ATOM 632 C CA . ASN A 1 81 ? 8.375 9.956 -22.131 1.00 62.16 81 ASN A CA 1
ATOM 633 C C . ASN A 1 81 ? 9.082 10.033 -23.494 1.00 62.16 81 ASN A C 1
ATOM 635 O O . ASN A 1 81 ? 8.662 9.355 -24.431 1.00 62.16 81 ASN A O 1
ATOM 639 N N . LYS A 1 82 ? 10.174 10.799 -23.625 1.00 74.88 82 LYS A N 1
ATOM 640 C CA . LYS A 1 82 ? 10.906 10.908 -24.896 1.00 74.88 82 LYS A CA 1
ATOM 641 C C . LYS A 1 82 ? 12.206 10.096 -24.923 1.00 74.88 82 LYS A C 1
ATOM 643 O O . LYS A 1 82 ? 13.093 10.287 -24.089 1.00 74.88 82 LYS A O 1
ATOM 648 N N . LYS A 1 83 ? 12.334 9.212 -25.920 1.00 79.12 83 LYS A N 1
ATOM 649 C CA . LYS A 1 83 ? 13.591 8.544 -26.287 1.00 79.12 83 LYS A CA 1
ATOM 650 C C . LYS A 1 83 ? 14.348 9.441 -27.257 1.00 79.12 83 LYS A C 1
ATOM 652 O O . LYS A 1 83 ? 13.846 9.720 -28.343 1.00 79.12 83 LYS A O 1
ATOM 657 N N . CYS A 1 84 ? 15.543 9.855 -26.868 1.00 83.81 84 CYS A N 1
ATOM 658 C CA . CYS A 1 84 ? 16.381 10.777 -27.611 1.00 83.81 84 CYS A CA 1
ATOM 659 C C . CYS A 1 84 ? 17.593 10.052 -28.210 1.00 83.81 84 CYS A C 1
ATOM 661 O O . CYS A 1 84 ? 18.196 9.200 -27.563 1.00 83.81 84 CYS A O 1
ATOM 663 N N . THR A 1 85 ? 17.943 10.356 -29.456 1.00 90.00 85 THR A N 1
ATOM 664 C CA . THR A 1 85 ? 19.105 9.764 -30.143 1.00 90.00 85 THR A CA 1
ATOM 665 C C . THR A 1 85 ? 20.020 10.882 -30.608 1.00 90.00 85 THR A C 1
ATOM 667 O O . THR A 1 85 ? 19.553 11.772 -31.317 1.00 90.00 85 THR A O 1
ATOM 670 N N . CYS A 1 86 ? 21.296 10.842 -30.216 1.00 90.75 86 CYS A N 1
ATOM 671 C CA . CYS A 1 86 ? 22.303 11.783 -30.701 1.00 90.75 86 CYS A CA 1
ATOM 672 C C . CYS A 1 86 ? 22.618 11.511 -32.175 1.00 90.75 86 CYS A C 1
ATOM 674 O O . CYS A 1 86 ? 22.848 10.366 -32.575 1.00 90.75 86 CYS A O 1
ATOM 676 N N . LEU A 1 87 ? 22.661 12.581 -32.959 1.00 92.56 87 LEU A N 1
ATOM 677 C CA . LEU A 1 87 ? 22.980 12.604 -34.379 1.00 92.56 87 LEU A CA 1
ATOM 678 C C . LEU A 1 87 ? 24.452 12.992 -34.590 1.00 92.56 87 LEU A C 1
ATOM 680 O O . LEU A 1 87 ? 25.110 13.533 -33.701 1.00 92.56 87 LEU A O 1
ATOM 684 N N . LYS A 1 88 ? 24.987 12.729 -35.790 1.00 90.56 88 LYS A N 1
ATOM 685 C CA . LYS A 1 88 ? 26.404 12.987 -36.123 1.00 90.56 88 LYS A CA 1
ATOM 686 C C . LYS A 1 88 ? 26.826 14.455 -35.942 1.00 90.56 88 LYS A C 1
ATOM 688 O O . LYS A 1 88 ? 27.989 14.717 -35.659 1.00 90.56 88 LYS A O 1
ATOM 693 N N . ASN A 1 89 ? 25.885 15.389 -36.075 1.00 88.81 89 ASN A N 1
ATOM 694 C CA . ASN A 1 89 ? 26.084 16.830 -35.892 1.00 88.81 89 ASN A CA 1
ATOM 695 C C . ASN A 1 89 ? 26.042 17.285 -34.416 1.00 88.81 89 ASN A C 1
ATOM 697 O O . ASN A 1 89 ? 26.189 18.473 -34.151 1.00 88.81 89 ASN A O 1
ATOM 70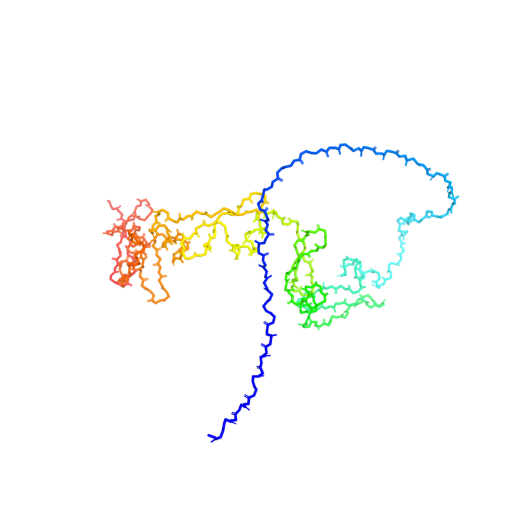1 N N . GLY A 1 90 ? 25.842 16.371 -33.460 1.00 86.06 90 GLY A N 1
ATOM 702 C CA . GLY A 1 90 ? 25.788 16.678 -32.030 1.00 86.06 90 GLY A CA 1
ATOM 703 C C . GLY A 1 90 ? 24.445 17.199 -31.522 1.00 86.06 90 GLY A C 1
ATOM 704 O O . GLY A 1 90 ? 24.337 17.510 -30.341 1.00 86.06 90 GLY A O 1
ATOM 705 N N . THR A 1 91 ? 23.412 17.260 -32.366 1.00 90.94 91 THR A N 1
ATOM 706 C CA . THR A 1 91 ? 22.032 17.448 -31.896 1.00 90.94 91 THR A CA 1
ATOM 707 C C . THR A 1 91 ? 21.399 16.099 -31.554 1.00 90.94 91 THR A C 1
ATOM 709 O O . THR A 1 91 ? 21.959 15.041 -31.848 1.00 90.94 91 THR A O 1
ATOM 712 N N . TYR A 1 92 ? 20.225 16.103 -30.922 1.00 89.06 92 TYR A N 1
ATOM 713 C CA . TYR A 1 92 ? 19.479 14.881 -30.633 1.00 89.06 92 TYR A CA 1
ATOM 714 C C . TYR A 1 92 ? 18.016 15.006 -31.064 1.00 89.06 92 TYR A C 1
ATOM 716 O O . TYR A 1 92 ? 17.411 16.068 -30.941 1.00 89.06 92 TYR A O 1
ATOM 724 N N . ASN A 1 93 ? 17.435 13.906 -31.549 1.00 88.56 93 ASN A N 1
ATOM 725 C CA . ASN A 1 93 ? 16.006 13.827 -31.854 1.00 88.56 93 ASN A CA 1
ATOM 726 C C . ASN A 1 93 ? 15.287 12.982 -30.804 1.00 88.56 93 ASN A C 1
ATOM 728 O O . ASN A 1 93 ? 15.733 11.873 -30.513 1.00 88.56 93 ASN A O 1
ATOM 732 N N . CYS A 1 94 ? 14.180 13.496 -30.274 1.00 83.94 94 CYS A N 1
ATOM 733 C CA . CYS A 1 94 ? 13.406 12.917 -29.187 1.00 83.94 94 CYS A CA 1
ATOM 734 C C . CYS A 1 94 ? 12.017 12.481 -29.672 1.00 83.94 94 CYS A C 1
ATOM 736 O O . CYS A 1 94 ? 11.163 13.320 -29.949 1.00 83.94 94 CYS A O 1
ATOM 738 N N . VAL A 1 95 ? 11.758 11.174 -29.687 1.00 79.25 95 VAL A N 1
ATOM 739 C CA . VAL A 1 95 ? 10.446 10.598 -30.019 1.00 79.25 95 VAL A CA 1
ATOM 740 C C . VAL A 1 95 ? 9.700 10.179 -28.759 1.00 79.25 95 VAL A C 1
ATOM 742 O O . VAL A 1 95 ? 10.267 9.530 -27.875 1.00 79.25 95 VAL A O 1
ATOM 745 N N . LYS A 1 96 ? 8.419 10.552 -28.677 1.00 69.19 96 LYS A N 1
ATOM 746 C CA . LYS A 1 96 ? 7.514 10.121 -27.608 1.00 69.19 96 LYS A CA 1
ATOM 747 C C . LYS A 1 96 ? 7.327 8.610 -27.720 1.00 69.19 96 LYS A C 1
ATOM 749 O O . LYS A 1 96 ? 7.021 8.103 -28.795 1.00 69.19 96 LYS A O 1
ATOM 754 N N . ASN A 1 97 ? 7.573 7.884 -26.638 1.00 65.12 97 ASN A N 1
ATOM 755 C CA . ASN A 1 97 ? 7.393 6.441 -26.616 1.00 65.12 97 ASN A CA 1
ATOM 756 C C . ASN A 1 97 ? 6.285 6.088 -25.626 1.00 65.12 97 ASN A C 1
ATOM 758 O O . ASN A 1 97 ? 6.523 5.955 -24.425 1.00 65.12 97 ASN A O 1
ATOM 762 N N . ASP A 1 98 ? 5.065 5.985 -26.151 1.00 61.47 98 ASP A N 1
ATOM 763 C CA . ASP A 1 98 ? 3.846 5.948 -25.343 1.00 61.47 98 ASP A CA 1
ATOM 764 C C . ASP A 1 98 ? 3.640 4.633 -24.567 1.00 61.47 98 ASP A C 1
ATOM 766 O O . ASP A 1 98 ? 2.890 4.627 -23.600 1.00 61.47 98 ASP A O 1
ATOM 770 N N . ASN A 1 99 ? 4.369 3.551 -24.878 1.00 72.12 99 ASN A N 1
ATOM 771 C CA . ASN A 1 99 ? 4.103 2.220 -24.305 1.00 72.12 99 ASN A CA 1
ATOM 772 C C . ASN A 1 99 ? 5.321 1.524 -23.671 1.00 72.12 99 ASN A C 1
ATOM 774 O O . ASN A 1 99 ? 5.333 0.306 -23.506 1.00 72.12 99 ASN A O 1
ATOM 778 N N . MET A 1 100 ? 6.366 2.256 -23.268 1.00 73.88 100 MET A N 1
ATOM 779 C CA . MET A 1 100 ? 7.572 1.612 -22.713 1.00 73.88 100 MET A CA 1
ATOM 780 C C . MET A 1 100 ? 7.351 0.880 -21.383 1.00 73.88 100 MET A C 1
ATOM 782 O O . MET A 1 100 ? 7.965 -0.163 -21.155 1.00 73.88 100 MET A O 1
ATOM 786 N N . LYS A 1 101 ? 6.478 1.395 -20.505 1.00 81.12 101 LYS A N 1
ATOM 787 C CA . LYS A 1 101 ? 6.110 0.681 -19.270 1.00 81.12 101 LYS A CA 1
ATOM 788 C C . LYS A 1 101 ? 5.426 -0.644 -19.614 1.00 81.12 101 LYS A C 1
ATOM 790 O O . LYS A 1 101 ? 5.820 -1.673 -19.077 1.00 81.12 101 LYS A O 1
ATOM 795 N N . GLN A 1 102 ? 4.487 -0.618 -20.561 1.00 78.56 102 GLN A N 1
ATOM 796 C CA . GLN A 1 102 ? 3.784 -1.812 -21.025 1.00 78.56 102 GLN A CA 1
ATOM 797 C C . GLN A 1 102 ? 4.746 -2.819 -21.661 1.00 78.56 102 GLN A C 1
ATOM 799 O O . GLN A 1 102 ? 4.764 -3.979 -21.284 1.00 78.56 102 GLN A O 1
ATOM 804 N N . LYS A 1 103 ? 5.683 -2.357 -22.491 1.00 81.62 103 LYS A N 1
ATOM 805 C CA . LYS A 1 103 ? 6.723 -3.218 -23.064 1.00 81.62 103 LYS A CA 1
ATOM 806 C C . LYS A 1 103 ? 7.596 -3.902 -22.001 1.00 81.62 103 LYS A C 1
ATOM 808 O O . LYS A 1 103 ? 8.022 -5.038 -22.196 1.00 81.62 103 LYS A O 1
ATOM 813 N N . CYS A 1 104 ? 7.880 -3.231 -20.882 1.00 84.62 104 CYS A N 1
ATOM 814 C CA . CYS A 1 104 ? 8.559 -3.854 -19.742 1.00 84.62 104 CYS A CA 1
ATOM 815 C C . CYS A 1 104 ? 7.678 -4.917 -19.074 1.00 84.62 104 CYS A C 1
ATOM 817 O O . CYS A 1 104 ? 8.163 -6.017 -18.809 1.00 84.62 104 CYS A O 1
ATOM 819 N N . ILE A 1 105 ? 6.398 -4.601 -18.847 1.00 82.62 105 ILE A N 1
ATOM 820 C CA . ILE A 1 105 ? 5.404 -5.531 -18.297 1.00 82.62 105 ILE A CA 1
ATOM 821 C C . ILE A 1 105 ? 5.344 -6.794 -19.158 1.00 82.62 105 ILE A C 1
ATOM 823 O O . ILE A 1 105 ? 5.511 -7.891 -18.637 1.00 82.62 105 ILE A O 1
ATOM 827 N N . ASP A 1 106 ? 5.216 -6.646 -20.473 1.00 79.56 106 ASP A N 1
ATOM 828 C CA . ASP A 1 106 ? 5.043 -7.767 -21.395 1.00 79.56 106 ASP A CA 1
ATOM 829 C C . ASP A 1 106 ? 6.322 -8.614 -21.514 1.00 79.56 106 ASP A C 1
ATOM 831 O O . ASP A 1 106 ? 6.283 -9.834 -21.369 1.00 79.56 106 ASP A O 1
ATOM 835 N N . LEU A 1 107 ? 7.483 -7.980 -21.731 1.00 81.56 107 LEU A N 1
ATOM 836 C CA . LEU A 1 107 ? 8.728 -8.699 -22.039 1.00 81.56 107 LEU A CA 1
ATOM 837 C C . LEU A 1 107 ? 9.489 -9.192 -20.806 1.00 81.56 107 LEU A C 1
ATOM 839 O O . LEU A 1 107 ? 10.161 -10.221 -20.864 1.00 81.56 107 LEU A O 1
ATOM 843 N N . LYS A 1 108 ? 9.484 -8.415 -19.721 1.00 85.06 108 LYS A N 1
ATOM 844 C CA . LYS A 1 108 ? 10.297 -8.690 -18.524 1.00 85.06 108 LYS A CA 1
ATOM 845 C C . LYS A 1 108 ? 9.434 -9.152 -17.368 1.00 85.06 108 LYS A C 1
ATOM 847 O O . LYS A 1 108 ? 9.756 -10.155 -16.740 1.00 85.06 108 LYS A O 1
ATOM 852 N N . GLY A 1 109 ? 8.327 -8.456 -17.145 1.00 78.81 109 GLY A N 1
ATOM 853 C CA . GLY A 1 109 ? 7.342 -8.807 -16.134 1.00 78.81 109 GLY A CA 1
ATOM 854 C C . GLY A 1 109 ? 6.447 -9.991 -16.495 1.00 78.81 109 GLY A C 1
ATOM 855 O O . GLY A 1 109 ? 5.719 -10.461 -15.625 1.00 78.81 109 GLY A O 1
ATOM 856 N N . LYS A 1 110 ? 6.489 -10.473 -17.749 1.00 84.62 110 LYS A N 1
ATOM 857 C CA . LYS A 1 110 ? 5.616 -11.535 -18.281 1.00 84.62 110 LYS A CA 1
ATOM 858 C C . LYS A 1 110 ? 4.128 -11.270 -17.997 1.00 84.62 110 LYS A C 1
ATOM 860 O O . LYS A 1 110 ? 3.399 -12.165 -17.586 1.00 84.62 110 LYS A O 1
ATOM 865 N N . GLY A 1 111 ? 3.701 -10.021 -18.169 1.00 79.44 111 GLY A N 1
ATOM 866 C CA . GLY A 1 111 ? 2.337 -9.563 -17.893 1.00 79.44 111 GLY A CA 1
ATOM 867 C C . GLY A 1 111 ? 2.139 -8.903 -16.523 1.00 79.44 111 GLY A C 1
ATOM 868 O O . GLY A 1 111 ? 1.059 -8.383 -16.264 1.00 79.44 111 GLY A O 1
ATOM 869 N N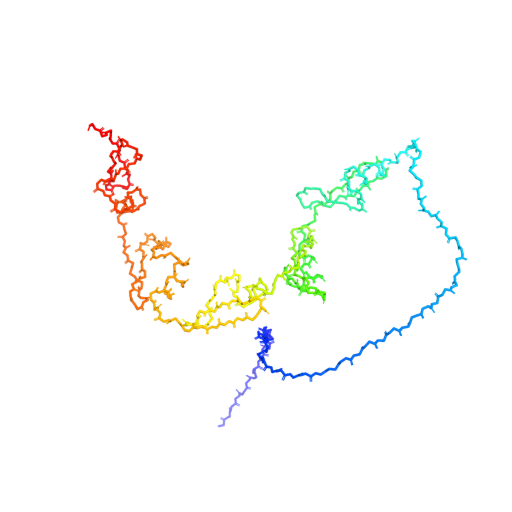 . SER A 1 112 ? 3.162 -8.851 -15.662 1.00 82.69 112 SER A N 1
ATOM 870 C CA . SER A 1 112 ? 3.102 -8.162 -14.364 1.00 82.69 112 SER A CA 1
ATOM 871 C C . SER A 1 112 ? 3.958 -6.890 -14.318 1.00 82.69 112 SER A C 1
ATOM 873 O O . SER A 1 112 ? 5.078 -6.849 -14.822 1.00 82.69 112 SER A O 1
ATOM 875 N N . GLU A 1 113 ? 3.473 -5.836 -13.652 1.00 84.25 113 GLU A N 1
ATOM 876 C CA . GLU A 1 113 ? 4.279 -4.633 -13.363 1.00 84.25 113 GLU A CA 1
ATOM 877 C C . GLU A 1 113 ? 5.455 -4.929 -12.429 1.00 84.25 113 GLU A C 1
ATOM 879 O O . GLU A 1 113 ? 6.462 -4.218 -12.440 1.00 84.25 113 GLU A O 1
ATOM 884 N N . THR A 1 114 ? 5.351 -5.985 -11.632 1.00 87.19 114 THR A N 1
ATOM 885 C CA . THR A 1 114 ? 6.369 -6.394 -10.672 1.00 87.19 114 THR A CA 1
ATOM 886 C C . THR A 1 114 ? 6.738 -7.857 -10.869 1.00 87.19 114 THR A C 1
ATOM 888 O O . THR A 1 114 ? 5.889 -8.693 -11.169 1.00 87.19 114 THR A O 1
ATOM 891 N N . PHE A 1 115 ? 8.013 -8.190 -10.717 1.00 87.06 115 PHE A N 1
ATOM 892 C CA . PHE A 1 115 ? 8.508 -9.549 -10.914 1.00 87.06 115 PHE A CA 1
ATOM 893 C C . PHE A 1 115 ? 9.729 -9.813 -10.040 1.00 87.06 115 PHE A C 1
ATOM 895 O O . PHE A 1 115 ? 10.420 -8.885 -9.623 1.00 87.06 115 PHE A O 1
ATOM 902 N N . THR A 1 116 ? 10.003 -11.084 -9.763 1.00 85.62 116 THR A N 1
ATOM 903 C CA . THR A 1 116 ? 11.207 -11.506 -9.045 1.00 85.62 116 THR A CA 1
ATOM 904 C C . THR A 1 116 ? 12.186 -12.127 -10.034 1.00 85.62 116 THR A C 1
ATOM 906 O O . THR A 1 116 ? 11.800 -12.959 -10.854 1.00 85.62 116 THR A O 1
ATOM 909 N N . THR A 1 117 ? 13.441 -11.691 -10.001 1.00 84.38 117 THR A N 1
ATOM 910 C CA . THR A 1 117 ? 14.507 -12.238 -10.849 1.00 84.38 117 THR A CA 1
ATOM 911 C C . THR A 1 117 ? 14.999 -13.588 -10.325 1.00 84.38 117 THR A C 1
ATOM 913 O O . THR A 1 117 ? 14.754 -13.948 -9.175 1.00 84.38 117 THR A O 1
ATOM 916 N N . ALA A 1 118 ? 15.726 -14.337 -11.160 1.00 80.25 118 ALA A N 1
ATOM 917 C CA . ALA A 1 118 ? 16.279 -15.643 -10.786 1.00 80.25 118 ALA A CA 1
ATOM 918 C C . ALA A 1 118 ? 17.253 -15.571 -9.592 1.00 80.25 118 ALA A C 1
ATOM 920 O O . ALA A 1 118 ? 17.345 -16.513 -8.816 1.00 80.25 118 ALA A O 1
ATOM 921 N N . ASP A 1 119 ? 17.931 -14.437 -9.407 1.00 80.69 119 ASP A N 1
ATOM 922 C CA . ASP A 1 119 ? 18.809 -14.156 -8.266 1.00 80.69 119 ASP A CA 1
ATOM 923 C C . ASP A 1 119 ? 18.066 -13.569 -7.046 1.00 80.69 119 ASP A C 1
ATOM 925 O O . ASP A 1 119 ? 18.689 -13.093 -6.097 1.00 80.69 119 ASP A O 1
ATOM 929 N N . GLY A 1 120 ? 16.729 -13.588 -7.061 1.00 76.94 120 GLY A N 1
ATOM 930 C CA . GLY A 1 120 ? 15.883 -13.261 -5.914 1.00 76.94 120 GLY A CA 1
ATOM 931 C C . GLY A 1 120 ? 15.614 -11.772 -5.683 1.00 76.94 120 GLY A C 1
ATOM 932 O O . GLY A 1 120 ? 15.077 -11.422 -4.633 1.00 76.94 120 GLY A O 1
ATOM 933 N N . ARG A 1 121 ? 15.945 -10.875 -6.622 1.00 85.50 121 ARG A N 1
ATOM 934 C CA . ARG A 1 121 ? 15.626 -9.440 -6.488 1.00 85.50 121 ARG A CA 1
ATOM 935 C C . ARG A 1 121 ? 14.187 -9.170 -6.892 1.00 85.50 121 ARG A C 1
ATOM 937 O O . ARG A 1 121 ? 13.693 -9.715 -7.877 1.00 85.50 121 ARG A O 1
ATOM 944 N N . PHE A 1 122 ? 13.525 -8.283 -6.160 1.00 85.62 122 PHE A N 1
ATOM 945 C CA . PHE A 1 122 ? 12.211 -7.780 -6.528 1.00 85.62 122 PHE A CA 1
ATOM 946 C C . PHE A 1 122 ? 12.370 -6.579 -7.454 1.00 85.62 122 PHE A C 1
ATOM 948 O O . PHE A 1 122 ? 13.009 -5.588 -7.101 1.00 85.62 122 PHE A O 1
ATOM 955 N N . CYS A 1 123 ? 11.789 -6.672 -8.641 1.00 89.62 123 CYS A N 1
ATOM 956 C CA . CYS A 1 123 ? 11.883 -5.672 -9.684 1.00 89.62 123 CYS A CA 1
ATOM 957 C C . CYS A 1 123 ? 10.508 -5.101 -10.020 1.00 89.62 123 CYS A C 1
ATOM 959 O O . CYS A 1 123 ? 9.501 -5.808 -10.023 1.00 89.62 123 CYS A O 1
ATOM 961 N N . ARG A 1 124 ? 10.471 -3.811 -10.354 1.00 90.19 124 ARG A N 1
ATOM 962 C CA . ARG A 1 124 ? 9.271 -3.114 -10.813 1.00 90.19 124 ARG A CA 1
ATOM 963 C C . ARG A 1 124 ? 9.536 -2.382 -12.118 1.00 90.19 124 ARG A C 1
ATOM 965 O O . ARG A 1 124 ? 10.483 -1.599 -12.213 1.00 90.19 124 ARG A O 1
ATOM 972 N N . CYS A 1 125 ? 8.647 -2.585 -13.082 1.00 87.19 125 CYS A N 1
ATOM 973 C CA . CYS A 1 125 ? 8.551 -1.781 -14.288 1.00 87.19 125 CYS A CA 1
ATOM 974 C C . CYS A 1 125 ? 8.024 -0.393 -13.924 1.00 87.19 125 CYS A C 1
ATOM 976 O O . CYS A 1 125 ? 6.851 -0.199 -13.601 1.00 87.19 125 CYS A O 1
ATOM 978 N N . LYS A 1 126 ? 8.911 0.593 -13.955 1.00 83.62 126 LYS A N 1
ATOM 979 C CA . LYS A 1 126 ? 8.552 2.000 -13.823 1.00 83.62 126 LYS A CA 1
ATOM 980 C C . LYS A 1 126 ? 8.127 2.556 -15.181 1.00 83.62 126 LYS A C 1
ATOM 982 O O . LYS A 1 126 ? 8.194 1.889 -16.218 1.00 83.62 126 LYS A O 1
ATOM 987 N N . SER A 1 127 ? 7.680 3.808 -15.169 1.00 73.31 127 SER A N 1
ATOM 988 C CA . SER A 1 127 ? 7.507 4.590 -16.390 1.00 73.31 127 SER A CA 1
ATOM 989 C C . SER A 1 127 ? 8.762 4.489 -17.265 1.00 73.31 127 SER A C 1
ATOM 991 O O . SER A 1 127 ? 9.861 4.239 -16.762 1.00 73.31 127 SER A O 1
ATOM 993 N N . PHE A 1 128 ? 8.609 4.690 -18.574 1.00 68.69 128 PHE A N 1
ATOM 994 C CA . PHE A 1 128 ? 9.726 4.628 -19.527 1.00 68.69 128 PHE A CA 1
ATOM 995 C C . PHE A 1 128 ? 10.392 3.243 -19.660 1.00 68.69 128 PHE A C 1
ATOM 997 O O . PHE A 1 128 ? 11.472 3.137 -20.230 1.00 68.69 128 PHE A O 1
ATOM 1004 N N . GLY A 1 129 ? 9.778 2.173 -19.138 1.00 70.81 129 GLY A N 1
ATOM 1005 C CA . GLY A 1 129 ? 10.335 0.818 -19.217 1.00 70.81 129 GLY A CA 1
ATOM 1006 C C . GLY A 1 129 ? 11.596 0.612 -18.373 1.00 70.81 129 GLY A C 1
ATOM 1007 O O . GLY A 1 129 ? 12.286 -0.392 -18.541 1.00 70.81 129 GLY A O 1
ATOM 1008 N N . MET A 1 130 ? 11.903 1.548 -17.468 1.00 77.44 130 MET A N 1
ATOM 1009 C CA . MET A 1 130 ? 12.987 1.379 -16.507 1.00 77.44 130 MET A CA 1
ATOM 1010 C C . MET A 1 130 ? 12.622 0.294 -15.502 1.00 77.44 130 MET A C 1
ATOM 1012 O O . MET A 1 130 ? 11.536 0.303 -14.923 1.00 77.44 130 MET A O 1
ATOM 1016 N N . ILE A 1 131 ? 13.556 -0.621 -15.272 1.00 84.62 131 ILE A N 1
ATOM 1017 C CA . ILE A 1 131 ? 13.408 -1.678 -14.279 1.00 84.62 131 ILE A CA 1
ATOM 1018 C C . ILE A 1 131 ? 14.162 -1.234 -13.037 1.00 84.62 131 ILE A C 1
ATOM 1020 O O . ILE A 1 131 ? 15.378 -1.053 -13.072 1.00 84.62 131 ILE A O 1
ATOM 1024 N N . TYR A 1 132 ? 13.431 -1.061 -11.945 1.00 85.81 132 TYR A N 1
ATOM 1025 C CA . TYR A 1 132 ? 14.023 -0.801 -10.644 1.00 85.81 132 TYR A CA 1
ATOM 1026 C C . TYR A 1 132 ? 13.992 -2.083 -9.825 1.00 85.81 132 TYR A C 1
ATOM 1028 O O . TYR A 1 132 ? 12.905 -2.588 -9.552 1.00 85.81 132 TYR A O 1
ATOM 1036 N N . CYS A 1 133 ? 15.165 -2.602 -9.467 1.00 88.81 133 CYS A N 1
ATOM 1037 C CA . CYS A 1 133 ? 15.311 -3.834 -8.701 1.00 88.81 133 CYS A CA 1
ATOM 1038 C C . CYS A 1 133 ? 15.927 -3.550 -7.337 1.00 88.81 133 CYS A C 1
ATOM 1040 O O . CYS A 1 133 ? 16.949 -2.871 -7.248 1.00 88.81 133 CYS A O 1
ATOM 1042 N N . ILE A 1 134 ? 15.340 -4.133 -6.299 1.00 85.38 134 ILE A N 1
ATOM 1043 C CA . ILE A 1 134 ? 15.852 -4.099 -4.933 1.00 85.38 134 ILE A CA 1
ATOM 1044 C C . ILE A 1 134 ? 16.003 -5.514 -4.398 1.00 85.38 134 ILE A C 1
ATOM 1046 O O . ILE A 1 134 ? 15.297 -6.440 -4.808 1.00 85.38 134 ILE A O 1
ATOM 1050 N N . ARG A 1 135 ? 16.932 -5.681 -3.459 1.00 83.31 135 ARG A N 1
ATOM 1051 C CA . ARG A 1 135 ? 16.960 -6.870 -2.616 1.00 83.31 135 ARG A CA 1
ATOM 1052 C C . ARG A 1 135 ? 15.917 -6.655 -1.527 1.00 83.31 135 ARG A C 1
ATOM 1054 O O . ARG A 1 135 ? 16.138 -5.885 -0.602 1.00 83.31 135 ARG A O 1
ATOM 1061 N N . GLU A 1 136 ? 14.751 -7.247 -1.727 1.00 81.81 136 GLU A N 1
ATOM 1062 C CA . GLU A 1 136 ? 13.650 -7.182 -0.771 1.00 81.81 136 GLU A CA 1
ATOM 1063 C C . GLU A 1 136 ? 14.002 -8.048 0.448 1.00 81.81 136 GLU A C 1
ATOM 1065 O O . GLU A 1 136 ? 14.559 -9.140 0.285 1.00 81.81 136 GLU A O 1
ATOM 1070 N N . SER A 1 137 ? 13.722 -7.561 1.660 1.00 86.75 137 SER A N 1
ATOM 1071 C CA . SER A 1 137 ? 13.862 -8.389 2.859 1.00 86.75 137 SER A CA 1
ATOM 1072 C C . SER A 1 137 ? 12.826 -9.519 2.836 1.00 86.75 137 SER A C 1
ATOM 1074 O O . SER A 1 137 ? 11.799 -9.436 2.155 1.00 86.75 137 SER A O 1
ATOM 1076 N N . LEU A 1 138 ? 13.066 -10.596 3.584 1.00 87.50 138 LEU A N 1
ATOM 1077 C CA . LEU A 1 138 ? 12.097 -11.692 3.669 1.00 87.50 138 LEU A CA 1
ATOM 1078 C C . LEU A 1 138 ? 10.762 -11.219 4.283 1.00 87.50 138 LEU A C 1
ATOM 1080 O O . LEU A 1 138 ? 9.699 -11.651 3.832 1.00 87.50 138 LEU A O 1
ATOM 1084 N N . VAL A 1 139 ? 10.808 -10.265 5.223 1.00 88.00 139 VAL A N 1
ATOM 1085 C CA . VAL A 1 139 ? 9.622 -9.611 5.807 1.00 88.00 139 VAL A CA 1
ATOM 1086 C C . VAL A 1 139 ? 8.847 -8.830 4.754 1.00 88.00 139 VAL A C 1
ATOM 1088 O O . VAL A 1 139 ? 7.634 -8.997 4.647 1.00 88.00 139 VAL A O 1
ATOM 1091 N N . ASP A 1 140 ? 9.521 -7.998 3.960 1.00 87.06 140 ASP A N 1
ATOM 1092 C CA . ASP A 1 140 ? 8.871 -7.180 2.928 1.00 87.06 140 ASP A CA 1
ATOM 1093 C C . ASP A 1 140 ? 8.236 -8.065 1.853 1.00 87.06 140 ASP A C 1
ATOM 1095 O O . ASP A 1 140 ? 7.097 -7.842 1.436 1.00 87.06 140 ASP A O 1
ATOM 1099 N N . LYS A 1 141 ? 8.928 -9.146 1.476 1.00 86.56 141 LYS A N 1
ATOM 1100 C CA . LYS A 1 141 ? 8.410 -10.152 0.547 1.00 86.56 141 LYS A CA 1
ATOM 1101 C C . LYS A 1 141 ? 7.143 -10.810 1.091 1.00 86.56 141 LYS A C 1
ATOM 1103 O O . LYS A 1 141 ? 6.153 -10.912 0.363 1.00 86.56 141 LYS A O 1
ATOM 1108 N N . CYS A 1 142 ? 7.147 -11.225 2.358 1.00 87.44 142 CYS A N 1
ATOM 1109 C CA . CYS A 1 142 ? 5.962 -11.766 3.023 1.00 87.44 142 CYS A CA 1
ATOM 1110 C C . CYS A 1 142 ? 4.831 -10.729 3.082 1.00 87.44 142 CYS A C 1
ATOM 1112 O O . CYS A 1 142 ? 3.696 -11.023 2.709 1.00 87.44 142 CYS A O 1
ATOM 1114 N N . THR A 1 143 ? 5.149 -9.495 3.467 1.00 87.06 143 THR A N 1
ATOM 1115 C CA . THR A 1 143 ? 4.203 -8.379 3.579 1.00 87.06 143 THR A CA 1
ATOM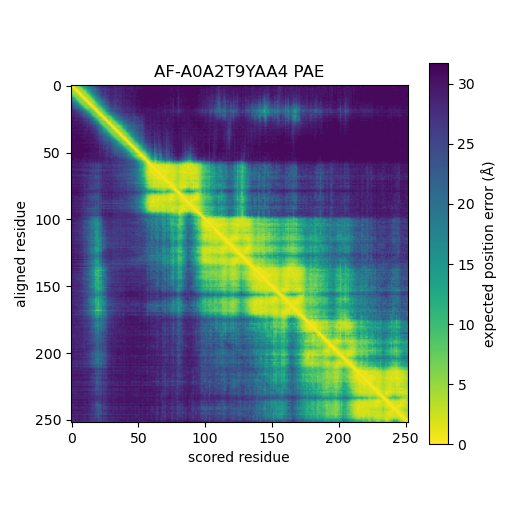 1116 C C . THR A 1 143 ? 3.508 -8.122 2.248 1.00 87.06 143 THR A C 1
ATOM 1118 O O . THR A 1 143 ? 2.291 -7.971 2.188 1.00 87.06 143 THR A O 1
ATOM 1121 N N . ARG A 1 144 ? 4.264 -8.135 1.150 1.00 86.69 144 ARG A N 1
ATOM 1122 C CA . ARG A 1 144 ? 3.748 -7.913 -0.200 1.00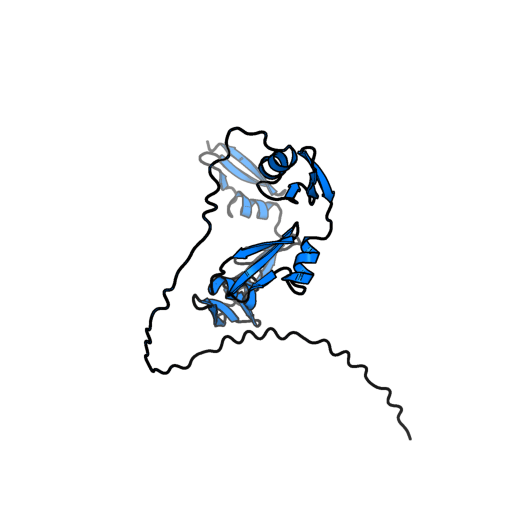 86.69 144 ARG A CA 1
ATOM 1123 C C . ARG A 1 144 ? 2.911 -9.080 -0.722 1.00 86.69 144 ARG A C 1
ATOM 1125 O O . ARG A 1 144 ? 1.864 -8.835 -1.311 1.00 86.69 144 ARG A O 1
ATOM 1132 N N . ILE A 1 145 ? 3.379 -10.319 -0.561 1.00 85.88 145 ILE A N 1
ATOM 1133 C CA . ILE A 1 145 ? 2.735 -11.505 -1.151 1.00 85.88 145 ILE A CA 1
ATOM 1134 C C . ILE A 1 145 ? 1.560 -11.983 -0.293 1.00 85.88 145 ILE A C 1
ATOM 1136 O O . ILE A 1 145 ? 0.471 -12.204 -0.811 1.00 85.88 145 ILE A O 1
ATOM 1140 N N . CYS A 1 146 ? 1.773 -12.140 1.012 1.00 84.81 146 CYS A N 1
ATOM 1141 C CA . CYS A 1 146 ? 0.776 -12.673 1.940 1.00 84.81 146 CYS A CA 1
ATOM 1142 C C . CYS A 1 146 ? -0.108 -11.564 2.514 1.00 84.81 146 CYS A C 1
ATOM 1144 O O . CYS A 1 146 ? -1.320 -11.734 2.611 1.00 84.81 146 CYS A O 1
ATOM 1146 N N . GLY A 1 147 ? 0.499 -10.434 2.884 1.00 81.56 147 GLY A N 1
ATOM 1147 C CA . GLY A 1 147 ? -0.192 -9.330 3.552 1.00 81.56 147 GLY A CA 1
ATOM 1148 C C . GLY A 1 147 ? -0.793 -8.276 2.630 1.00 81.56 147 GLY A C 1
ATOM 1149 O O . GLY A 1 147 ? -1.365 -7.304 3.116 1.00 81.56 147 GLY A O 1
ATOM 1150 N N . SER A 1 148 ? -0.665 -8.429 1.308 1.00 83.75 148 SER A N 1
ATOM 1151 C CA . SER A 1 148 ? -1.109 -7.427 0.323 1.00 83.75 148 SER A CA 1
ATOM 1152 C C . SER A 1 148 ? -0.562 -6.014 0.598 1.00 83.75 148 SER A C 1
ATOM 1154 O O . SER A 1 148 ? -1.233 -5.011 0.362 1.00 83.75 148 SER A O 1
ATOM 1156 N N . GLY A 1 149 ? 0.668 -5.931 1.112 1.00 81.62 149 GLY A N 1
ATOM 1157 C CA . GLY A 1 149 ? 1.347 -4.680 1.455 1.00 81.62 149 GLY A CA 1
ATOM 1158 C C . GLY A 1 149 ? 1.133 -4.199 2.893 1.00 81.62 149 GLY A C 1
ATOM 1159 O O . GLY A 1 149 ? 1.548 -3.087 3.207 1.00 81.62 149 GLY A O 1
ATOM 1160 N N . GLN A 1 150 ? 0.509 -5.001 3.760 1.00 79.19 150 GLN A N 1
ATOM 1161 C CA . GLN A 1 150 ? 0.314 -4.679 5.176 1.00 79.19 150 GLN A CA 1
ATOM 1162 C C . GLN A 1 150 ? 0.994 -5.707 6.082 1.00 79.19 150 GLN A C 1
ATOM 1164 O O . GLN A 1 150 ? 0.980 -6.906 5.808 1.00 79.19 150 GLN A O 1
ATOM 1169 N N . ASN A 1 151 ? 1.599 -5.228 7.165 1.00 80.50 151 ASN A N 1
ATOM 1170 C CA . ASN A 1 151 ? 2.133 -6.061 8.233 1.00 80.50 151 ASN A CA 1
ATOM 1171 C C . ASN A 1 151 ? 1.950 -5.320 9.567 1.00 80.50 151 ASN A C 1
ATOM 1173 O O . ASN A 1 151 ? 2.508 -4.233 9.720 1.00 80.50 151 ASN A O 1
ATOM 1177 N N . PRO A 1 152 ? 1.179 -5.858 10.525 1.00 81.00 152 PRO A N 1
ATOM 1178 C CA . PRO A 1 152 ? 0.386 -7.088 10.445 1.00 81.00 152 PRO A CA 1
ATOM 1179 C C . 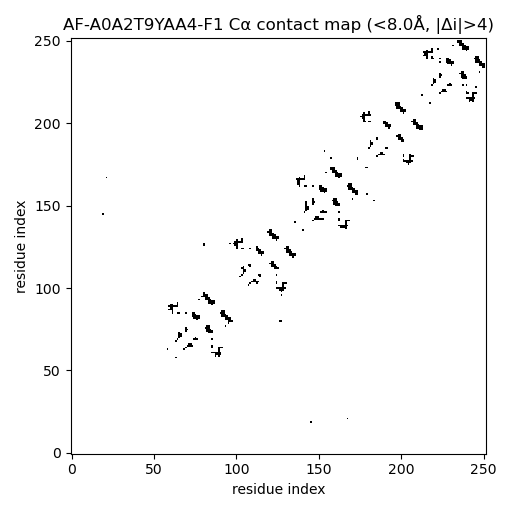PRO A 1 152 ? -0.762 -6.995 9.422 1.00 81.00 152 PRO A C 1
ATOM 1181 O O . PRO A 1 152 ? -1.217 -5.905 9.084 1.00 81.00 152 PRO A O 1
ATOM 1184 N N . PHE A 1 153 ? -1.236 -8.142 8.942 1.00 81.25 153 PHE A N 1
ATOM 1185 C CA . PHE A 1 153 ? -2.357 -8.268 8.005 1.00 81.25 153 PHE A CA 1
ATOM 1186 C C . PHE A 1 153 ? -3.424 -9.213 8.552 1.00 81.25 153 PHE A C 1
ATOM 1188 O O . PHE A 1 153 ? -3.225 -9.871 9.570 1.00 81.25 153 PHE A O 1
ATOM 1195 N N . ILE A 1 154 ? -4.573 -9.284 7.889 1.00 78.56 154 ILE A N 1
ATOM 1196 C CA . ILE A 1 154 ? -5.677 -10.149 8.305 1.00 78.56 154 ILE A CA 1
ATOM 1197 C C . ILE A 1 154 ? -5.846 -11.240 7.261 1.00 78.56 154 ILE A C 1
ATOM 1199 O O . ILE A 1 154 ? -5.977 -10.954 6.070 1.00 78.56 154 ILE A O 1
ATOM 1203 N N . LYS A 1 155 ? -5.811 -12.489 7.718 1.00 72.88 155 LYS A N 1
ATOM 1204 C CA . LYS A 1 155 ? -6.014 -13.675 6.890 1.00 72.88 155 LYS A CA 1
ATOM 1205 C C . LYS A 1 155 ? -7.169 -14.449 7.492 1.00 72.88 155 LYS A C 1
ATOM 1207 O O . LYS A 1 155 ? -7.143 -14.759 8.676 1.00 72.88 155 LYS A O 1
ATOM 1212 N N . ASP A 1 156 ? -8.172 -14.753 6.681 1.00 69.06 156 ASP A N 1
ATOM 1213 C CA . ASP A 1 156 ? -9.468 -15.245 7.154 1.00 69.06 156 ASP A CA 1
ATOM 1214 C C . ASP A 1 156 ? -10.195 -14.205 8.036 1.00 69.06 156 ASP A C 1
ATOM 1216 O O . ASP A 1 156 ? -9.613 -13.238 8.529 1.00 69.06 156 ASP A O 1
ATOM 1220 N N . ALA A 1 157 ? -11.510 -14.352 8.211 1.00 66.19 157 ALA A N 1
ATOM 1221 C CA . ALA A 1 157 ? -12.340 -13.319 8.834 1.00 66.19 157 ALA A CA 1
ATOM 1222 C C . ALA A 1 157 ? -11.964 -12.995 10.293 1.00 66.19 157 ALA A C 1
ATOM 1224 O O . ALA A 1 157 ? -12.488 -12.023 10.834 1.00 66.19 157 ALA A O 1
ATOM 1225 N N . ASP A 1 158 ? -11.129 -13.792 10.963 1.00 70.69 158 ASP A N 1
ATOM 1226 C CA . ASP A 1 158 ? -10.857 -13.706 12.398 1.00 70.69 158 ASP A CA 1
ATOM 1227 C C . ASP A 1 158 ? -9.396 -13.903 12.829 1.00 70.69 158 ASP A C 1
ATOM 1229 O O . ASP A 1 158 ? -9.147 -13.870 14.039 1.00 70.69 158 ASP A O 1
ATOM 1233 N N . LYS A 1 159 ? -8.432 -14.028 11.903 1.00 78.56 159 LYS A N 1
ATOM 1234 C CA . LYS A 1 159 ? -7.015 -14.178 12.270 1.00 78.56 159 LYS A CA 1
ATOM 1235 C C . LYS A 1 159 ? -6.181 -12.980 11.841 1.00 78.56 159 LYS A C 1
ATOM 1237 O O . LYS A 1 159 ? -6.181 -12.564 10.683 1.00 78.56 159 LYS A O 1
ATOM 1242 N N . LYS A 1 160 ? -5.428 -12.448 12.796 1.00 81.88 160 LYS A N 1
ATOM 1243 C CA . LYS A 1 160 ? -4.373 -11.472 12.552 1.00 81.88 160 LYS A CA 1
ATOM 1244 C C . LYS A 1 160 ? -3.084 -12.229 12.302 1.00 81.88 160 LYS A C 1
ATOM 1246 O O . LYS A 1 160 ? -2.722 -13.097 13.089 1.00 81.88 160 LYS A O 1
ATOM 1251 N N . CYS A 1 161 ? -2.394 -11.892 11.227 1.00 84.38 161 CYS A N 1
ATOM 1252 C CA . CYS A 1 161 ? -1.138 -12.505 10.851 1.00 84.38 161 CYS A CA 1
ATOM 1253 C C . CYS A 1 161 ? -0.010 -11.478 10.842 1.00 84.38 161 CYS A C 1
ATOM 1255 O O . CYS A 1 161 ? -0.195 -10.327 10.443 1.00 84.38 161 CYS A O 1
ATOM 1257 N N . LEU A 1 162 ? 1.165 -11.909 11.281 1.00 86.62 162 LEU A N 1
ATOM 1258 C CA . LEU A 1 162 ? 2.382 -11.111 11.320 1.00 86.62 162 LEU A CA 1
ATOM 1259 C C . LEU A 1 162 ? 3.447 -11.801 10.474 1.00 86.62 162 LEU A C 1
ATOM 1261 O O . LEU A 1 162 ? 3.716 -12.983 10.684 1.00 86.62 162 LEU A O 1
ATOM 1265 N N . CYS A 1 163 ? 4.054 -11.066 9.545 1.00 89.88 163 CYS A N 1
ATOM 1266 C CA . CYS A 1 163 ? 5.243 -11.522 8.834 1.00 89.88 163 CYS A CA 1
ATOM 1267 C C . CYS A 1 163 ? 6.471 -11.440 9.744 1.00 89.88 163 CYS A C 1
ATOM 1269 O O . CYS A 1 163 ? 6.738 -10.392 10.334 1.00 89.88 163 CYS A O 1
ATOM 1271 N N . LEU A 1 164 ? 7.207 -12.545 9.823 1.00 89.19 164 LEU A N 1
ATOM 1272 C CA . LEU A 1 164 ? 8.420 -12.715 10.616 1.00 89.19 164 LEU A CA 1
ATOM 1273 C C . LEU A 1 164 ? 9.678 -12.479 9.772 1.00 89.19 164 LEU A C 1
ATOM 1275 O O . LEU A 1 164 ? 9.633 -12.493 8.541 1.00 89.19 164 LEU A O 1
ATOM 1279 N N . GLU A 1 165 ? 10.823 -12.302 10.438 1.00 88.94 165 GLU A N 1
ATOM 1280 C CA . GLU A 1 165 ? 12.117 -12.008 9.797 1.00 88.94 165 GLU A CA 1
ATOM 1281 C C . GLU A 1 165 ? 12.589 -13.072 8.803 1.00 88.94 165 GLU A C 1
ATOM 1283 O O . GLU A 1 165 ? 13.275 -12.759 7.833 1.00 88.94 165 GLU A O 1
ATOM 1288 N N . ASN A 1 166 ? 12.172 -14.322 8.995 1.00 85.06 166 ASN A N 1
ATOM 1289 C CA . ASN A 1 166 ? 12.451 -15.434 8.087 1.00 85.06 166 ASN A CA 1
ATOM 1290 C C . ASN A 1 166 ? 11.508 -15.483 6.862 1.00 85.06 166 ASN A C 1
ATOM 1292 O O . ASN A 1 166 ? 11.620 -16.388 6.038 1.00 85.06 166 ASN A O 1
ATOM 1296 N N . GLY A 1 167 ? 10.573 -14.535 6.728 1.00 83.38 167 GLY A N 1
ATOM 1297 C CA . GLY A 1 167 ? 9.610 -14.460 5.626 1.00 83.38 167 GLY A CA 1
ATOM 1298 C C . GLY A 1 167 ? 8.418 -15.405 5.742 1.00 83.38 167 GLY A C 1
ATOM 1299 O O . GLY A 1 167 ? 7.596 -15.449 4.823 1.00 83.38 167 GLY A O 1
ATOM 1300 N N . THR A 1 168 ? 8.293 -16.144 6.846 1.00 88.62 168 THR A N 1
ATOM 1301 C CA . THR A 1 168 ? 7.045 -16.834 7.181 1.00 88.62 168 THR A CA 1
ATOM 1302 C C . THR A 1 168 ? 6.086 -15.867 7.872 1.00 88.62 168 THR A C 1
ATOM 1304 O O . THR A 1 168 ? 6.433 -14.724 8.178 1.00 88.62 168 THR A O 1
ATOM 1307 N N . TYR A 1 169 ? 4.846 -16.299 8.093 1.00 89.00 169 TYR A N 1
ATOM 1308 C CA . TYR A 1 169 ? 3.897 -15.549 8.902 1.00 89.00 169 TYR A CA 1
ATOM 1309 C C . TYR A 1 169 ? 3.282 -16.449 9.965 1.00 89.00 169 TYR A C 1
ATOM 1311 O O . TYR A 1 169 ? 3.057 -17.638 9.742 1.00 89.00 169 TYR A O 1
ATOM 1319 N N . VAL A 1 170 ? 2.973 -15.857 11.111 1.00 88.62 170 VAL A N 1
ATOM 1320 C CA . VAL A 1 170 ? 2.210 -16.501 12.183 1.00 88.62 170 VAL A CA 1
ATOM 1321 C C . VAL A 1 170 ? 0.863 -15.827 12.294 1.00 88.62 170 VAL A C 1
ATOM 1323 O O . VAL A 1 170 ? 0.784 -14.606 12.191 1.00 88.62 170 VAL A O 1
ATOM 1326 N N . CYS A 1 171 ? -0.190 -16.618 12.475 1.00 86.12 171 CYS A N 1
ATOM 1327 C CA . CYS A 1 171 ? -1.545 -16.114 12.623 1.00 86.12 171 CYS A CA 1
ATOM 1328 C C . CYS A 1 171 ? -2.079 -16.465 14.005 1.00 86.12 171 CYS A C 1
ATOM 1330 O O . CYS A 1 171 ? -2.016 -17.621 14.419 1.00 86.12 171 CYS A O 1
ATOM 1332 N N . SER A 1 172 ? -2.657 -15.483 14.680 1.00 80.94 172 SER A N 1
ATOM 1333 C CA . SER A 1 172 ? -3.394 -15.665 15.922 1.00 80.94 172 SER A CA 1
ATOM 1334 C C . SER A 1 172 ? -4.827 -15.185 15.744 1.00 80.94 172 SER A C 1
ATOM 1336 O O . SER A 1 172 ? -5.120 -14.274 14.963 1.00 80.94 172 SER A O 1
ATOM 1338 N N . LYS A 1 173 ? -5.752 -15.833 16.451 1.00 80.62 173 LYS A N 1
ATOM 1339 C CA . LYS A 1 173 ? -7.136 -15.374 16.501 1.00 80.62 173 LYS A CA 1
ATOM 1340 C C . LYS A 1 173 ? -7.180 -14.033 17.233 1.00 80.62 173 LYS A C 1
ATOM 1342 O O . LYS A 1 173 ? -6.390 -13.785 18.139 1.00 80.62 173 LYS A O 1
ATOM 1347 N N . TYR A 1 174 ? -8.097 -13.155 16.841 1.00 70.56 174 TYR A N 1
ATOM 1348 C CA . TYR A 1 174 ? -8.348 -11.956 17.634 1.00 70.56 174 TYR A CA 1
ATOM 1349 C C . TYR A 1 174 ? -8.958 -12.333 18.986 1.00 70.56 174 TYR A C 1
ATOM 1351 O O . TYR A 1 174 ? -10.128 -12.707 19.047 1.00 70.56 174 TYR A O 1
ATOM 1359 N N . ASP A 1 175 ? -8.202 -12.139 20.064 1.00 68.06 175 ASP A N 1
ATOM 1360 C CA . ASP A 1 175 ? -8.724 -12.272 21.432 1.00 68.06 175 ASP A CA 1
ATOM 1361 C C . ASP A 1 175 ? -9.681 -11.123 21.781 1.00 68.06 175 ASP A C 1
ATOM 1363 O O . ASP A 1 175 ? -10.611 -11.265 22.573 1.00 68.06 175 ASP A O 1
ATOM 1367 N N . ASN A 1 176 ? -9.485 -9.964 21.143 1.00 77.00 176 ASN A N 1
ATOM 1368 C CA . ASN A 1 176 ? -10.285 -8.769 21.359 1.00 77.00 176 ASN A CA 1
ATOM 1369 C C . ASN A 1 176 ? -11.001 -8.333 20.074 1.00 77.00 176 ASN A C 1
ATOM 1371 O O . ASN A 1 176 ? -10.419 -7.723 19.173 1.00 77.00 176 ASN A O 1
ATOM 1375 N N . MET A 1 177 ? -12.309 -8.578 20.030 1.00 72.94 177 MET A N 1
ATOM 1376 C CA . MET A 1 177 ? -13.176 -8.204 18.908 1.00 72.94 177 MET A CA 1
ATOM 1377 C C . MET A 1 177 ? -13.252 -6.682 18.682 1.00 72.94 177 MET A C 1
ATOM 1379 O O . MET A 1 177 ? -13.475 -6.238 17.556 1.00 72.94 177 MET A O 1
ATOM 1383 N N . LYS A 1 178 ? -13.001 -5.856 19.710 1.00 78.69 178 LYS A N 1
ATOM 1384 C CA . LYS A 1 178 ? -12.852 -4.402 19.534 1.00 78.69 178 LYS A CA 1
ATOM 1385 C C . LYS A 1 178 ? -11.606 -4.085 18.708 1.00 78.69 178 LYS A C 1
ATOM 1387 O O . LYS A 1 178 ? -11.696 -3.293 17.776 1.00 78.69 178 LYS A O 1
ATOM 1392 N N . GLN A 1 179 ? -10.473 -4.726 19.005 1.00 75.88 179 GLN A N 1
ATOM 1393 C CA . GLN A 1 179 ? -9.237 -4.537 18.238 1.00 75.88 179 GLN A CA 1
ATOM 1394 C C . GLN A 1 179 ? -9.388 -5.048 16.804 1.00 75.88 179 GLN A C 1
ATOM 1396 O O . GLN A 1 179 ? -8.959 -4.384 15.869 1.00 75.88 179 GLN A O 1
ATOM 1401 N N . LYS A 1 180 ? -10.090 -6.171 16.623 1.00 75.19 180 LYS A N 1
ATOM 1402 C CA . LYS A 1 180 ? -10.478 -6.680 15.304 1.00 75.19 180 LYS A CA 1
ATOM 1403 C C . LYS A 1 180 ? -11.231 -5.636 14.482 1.00 75.19 180 LYS A C 1
ATOM 1405 O O . LYS A 1 180 ? -10.914 -5.419 13.318 1.00 75.19 180 LYS A O 1
ATOM 1410 N N . CYS A 1 181 ? -12.213 -4.970 15.087 1.00 76.25 181 CYS A N 1
ATOM 1411 C CA . CYS A 1 181 ? -12.943 -3.890 14.431 1.00 76.25 181 CYS A CA 1
ATOM 1412 C C . CYS A 1 181 ? -12.027 -2.708 14.093 1.00 76.25 181 CYS A C 1
ATOM 1414 O O . CYS A 1 181 ? -12.117 -2.184 12.985 1.00 76.25 181 CYS A O 1
ATOM 1416 N N . ILE A 1 182 ? -11.129 -2.319 15.004 1.00 78.38 182 ILE A N 1
ATOM 1417 C CA . ILE A 1 182 ? -10.205 -1.200 14.774 1.00 78.38 182 ILE A CA 1
ATOM 1418 C C . ILE A 1 182 ? -9.277 -1.491 13.583 1.00 78.38 182 ILE A C 1
ATOM 1420 O O . ILE A 1 182 ? -9.087 -0.667 12.688 1.00 78.38 182 ILE A O 1
ATOM 1424 N N . ASP A 1 183 ? -8.732 -2.699 13.534 1.00 73.44 183 ASP A N 1
ATOM 1425 C CA . ASP A 1 183 ? -7.820 -3.101 12.471 1.00 73.44 183 ASP A CA 1
ATOM 1426 C C . ASP A 1 183 ? -8.561 -3.227 11.122 1.00 73.44 183 ASP A C 1
ATOM 1428 O O . ASP A 1 183 ? -8.071 -2.742 10.104 1.00 73.44 183 ASP A O 1
ATOM 1432 N N . LEU A 1 184 ? -9.775 -3.801 11.108 1.00 73.00 184 LEU A N 1
ATOM 1433 C CA . LEU A 1 184 ? -10.548 -4.040 9.879 1.00 73.00 184 LEU A CA 1
ATOM 1434 C C . LEU A 1 184 ? -11.255 -2.807 9.320 1.00 73.00 184 LEU A C 1
ATOM 1436 O O . LEU A 1 184 ? -11.311 -2.617 8.106 1.00 73.00 184 LEU A O 1
ATOM 1440 N N . LYS A 1 185 ? -11.913 -2.036 10.185 1.00 72.94 185 LYS A N 1
ATOM 1441 C CA . LYS A 1 185 ? -12.869 -1.001 9.770 1.00 72.94 185 LYS A CA 1
ATOM 1442 C C . LYS A 1 185 ? -12.278 0.391 9.828 1.00 72.94 185 LYS A C 1
ATOM 1444 O O . LYS A 1 185 ? -12.679 1.241 9.042 1.00 72.94 185 LYS A O 1
ATOM 1449 N N . SER A 1 186 ? -11.321 0.615 10.717 1.00 62.88 186 SER A N 1
ATOM 1450 C CA . SER A 1 186 ? -10.806 1.952 10.979 1.00 62.88 186 SER A CA 1
ATOM 1451 C C . SER A 1 186 ? -9.309 2.101 10.741 1.00 62.88 186 SER A C 1
ATOM 1453 O O . SER A 1 186 ? -8.739 3.135 11.088 1.00 62.88 186 SER A O 1
ATOM 1455 N N . LYS A 1 187 ? -8.679 1.096 10.112 1.00 69.75 187 LYS A N 1
ATOM 1456 C CA . LYS A 1 187 ? -7.256 1.093 9.734 1.00 69.75 187 LYS A CA 1
ATOM 1457 C C . LYS A 1 187 ? -6.338 1.471 10.906 1.00 69.75 187 LYS A C 1
ATOM 1459 O O . LYS A 1 187 ? -5.370 2.204 10.728 1.00 69.75 187 LYS A O 1
ATOM 1464 N N . GLY A 1 188 ? -6.670 1.014 12.115 1.00 64.50 188 GLY A N 1
ATOM 1465 C CA . GLY A 1 188 ? -5.888 1.292 13.322 1.00 64.50 188 GLY A CA 1
ATOM 1466 C C . GLY A 1 188 ? -6.344 2.505 14.143 1.00 64.50 188 GLY A C 1
ATOM 1467 O O . GLY A 1 188 ? -5.785 2.744 15.210 1.00 64.50 188 GLY A O 1
ATOM 1468 N N . ILE A 1 189 ? -7.361 3.261 13.713 1.00 70.25 189 ILE A N 1
ATOM 1469 C CA . ILE A 1 189 ? -7.833 4.454 14.437 1.00 70.25 189 ILE A CA 1
ATOM 1470 C C . ILE A 1 189 ? -9.084 4.116 15.250 1.00 70.25 189 ILE A C 1
ATOM 1472 O O . ILE A 1 189 ? -10.080 3.668 14.706 1.00 70.25 189 ILE A O 1
ATOM 1476 N N . GLN A 1 190 ? -9.102 4.343 16.563 1.00 68.00 190 GLN A N 1
ATOM 1477 C CA . GLN A 1 190 ? -10.255 3.954 17.397 1.00 68.00 190 GLN A CA 1
ATOM 1478 C C . GLN A 1 190 ? -11.588 4.608 16.971 1.00 68.00 190 GLN A C 1
ATOM 1480 O O . GLN A 1 190 ? -12.666 4.039 17.176 1.00 68.00 190 GLN A O 1
ATOM 1485 N N . THR A 1 191 ? -11.501 5.793 16.374 1.00 77.50 191 THR A N 1
ATOM 1486 C CA . THR A 1 191 ? -12.615 6.591 15.874 1.00 77.50 191 THR A CA 1
ATOM 1487 C C . THR A 1 191 ? -12.338 7.013 14.434 1.00 77.50 191 THR A C 1
ATOM 1489 O O . THR A 1 191 ? -11.244 7.457 14.105 1.00 77.50 191 THR A O 1
ATOM 1492 N N . PHE A 1 192 ? -13.315 6.867 13.547 1.00 78.44 192 PHE A N 1
ATOM 1493 C CA . PHE A 1 192 ? -13.150 7.148 12.123 1.00 78.44 192 PHE A CA 1
ATOM 1494 C C . PHE A 1 192 ? -14.403 7.801 11.557 1.00 78.44 192 PHE A C 1
ATOM 1496 O O . PHE A 1 192 ? -15.483 7.697 12.128 1.00 78.44 192 PHE A O 1
ATOM 1503 N N . THR A 1 193 ? -14.256 8.527 10.454 1.00 78.69 193 THR A N 1
ATOM 1504 C CA . THR A 1 193 ? -15.389 9.121 9.735 1.00 78.69 193 THR A CA 1
ATOM 1505 C C . THR A 1 193 ? -15.622 8.302 8.473 1.00 78.69 193 THR A C 1
ATOM 1507 O O . THR A 1 193 ? -14.658 7.998 7.774 1.00 78.69 193 THR A O 1
ATOM 1510 N N . THR A 1 194 ? -16.862 7.895 8.216 1.00 75.56 194 THR A N 1
ATOM 1511 C CA . THR A 1 194 ? -17.229 7.225 6.959 1.00 75.56 194 THR A CA 1
ATOM 1512 C C . THR A 1 194 ? -17.296 8.232 5.822 1.00 75.56 194 THR A C 1
ATOM 1514 O O . THR A 1 194 ? -17.413 9.433 6.066 1.00 75.56 194 THR A O 1
ATOM 1517 N N . ASP A 1 195 ? -17.329 7.745 4.586 1.00 70.62 195 ASP A N 1
ATOM 1518 C CA . ASP A 1 195 ? -17.479 8.596 3.400 1.00 70.62 195 ASP A CA 1
ATOM 1519 C C . ASP A 1 195 ? -18.781 9.423 3.446 1.00 70.62 195 ASP A C 1
ATOM 1521 O O . ASP A 1 195 ? -18.781 10.597 3.090 1.00 70.62 195 ASP A O 1
ATOM 1525 N N . ASP A 1 196 ? -19.846 8.873 4.046 1.00 72.00 196 ASP A N 1
ATOM 1526 C CA . ASP A 1 196 ? -21.118 9.577 4.300 1.00 72.00 196 ASP A CA 1
ATOM 1527 C C . ASP A 1 196 ? -21.047 10.637 5.426 1.00 72.00 196 ASP A C 1
ATOM 1529 O O . ASP A 1 196 ? -22.073 11.115 5.908 1.00 72.00 196 ASP A O 1
ATOM 1533 N N . GLY A 1 197 ? -19.857 10.946 5.948 1.00 69.56 197 GLY A N 1
ATOM 1534 C CA . GLY A 1 197 ? -19.658 11.944 7.002 1.00 69.56 197 GLY A CA 1
ATOM 1535 C C . GLY A 1 197 ? -20.078 11.515 8.415 1.00 69.56 197 GLY A C 1
ATOM 1536 O O . GLY A 1 197 ? -20.016 12.330 9.336 1.00 69.56 197 GLY A O 1
ATOM 1537 N N . ARG A 1 198 ? -20.477 10.254 8.629 1.00 79.69 198 ARG A N 1
ATOM 1538 C CA . ARG A 1 198 ? -20.836 9.732 9.958 1.00 79.69 198 ARG A CA 1
ATOM 1539 C C . ARG A 1 198 ? -19.587 9.436 10.776 1.00 79.69 198 ARG A C 1
ATOM 1541 O O . ARG A 1 198 ? -18.622 8.860 10.279 1.00 79.69 198 ARG A O 1
ATOM 1548 N N . PHE A 1 199 ? -19.623 9.797 12.051 1.00 79.88 199 PHE A N 1
ATOM 1549 C CA . PHE A 1 199 ? -18.558 9.495 12.994 1.00 79.88 199 PHE A CA 1
ATOM 1550 C C . PHE A 1 199 ? -18.809 8.129 13.630 1.00 79.88 199 PHE A C 1
ATOM 1552 O O . PHE A 1 199 ? -19.833 7.915 14.279 1.00 79.88 199 PHE A O 1
ATOM 1559 N N . CYS A 1 200 ? -17.867 7.210 13.457 1.00 83.50 200 CYS A N 1
ATOM 1560 C CA . CYS A 1 200 ? -17.969 5.831 13.899 1.00 83.50 200 CYS A CA 1
ATOM 1561 C C . CYS A 1 200 ? -16.860 5.469 14.885 1.00 83.50 200 CYS A C 1
ATOM 1563 O O . CYS A 1 200 ? -15.728 5.950 14.800 1.00 83.50 200 CYS A O 1
ATOM 1565 N N . ARG A 1 201 ? -17.174 4.570 15.818 1.00 85.62 201 ARG A N 1
ATOM 1566 C CA . ARG A 1 201 ? -16.200 3.967 16.733 1.00 85.62 201 ARG A CA 1
ATOM 1567 C C . ARG A 1 201 ? -16.443 2.479 16.893 1.00 85.62 201 ARG A C 1
ATOM 1569 O O . ARG A 1 201 ? -17.581 2.017 16.872 1.00 85.62 201 ARG A O 1
ATOM 1576 N N . CYS A 1 202 ? -15.370 1.743 17.130 1.00 83.00 202 CYS A N 1
ATOM 1577 C CA . CYS A 1 202 ? -15.458 0.332 17.480 1.00 83.00 202 CYS A CA 1
ATOM 1578 C C . CYS A 1 202 ? -15.759 0.168 18.977 1.00 83.00 202 CYS A C 1
ATOM 1580 O O . CYS A 1 202 ? -14.961 0.573 19.831 1.00 83.00 202 CYS A O 1
ATOM 1582 N N . LYS A 1 203 ? -16.911 -0.428 19.301 1.00 77.81 203 LYS A N 1
ATOM 1583 C CA . LYS A 1 203 ? -17.300 -0.828 20.662 1.00 77.81 203 LYS A CA 1
ATOM 1584 C C . LYS A 1 203 ? -16.747 -2.218 21.011 1.00 77.81 203 LYS A C 1
ATOM 1586 O O . LYS A 1 203 ? -16.124 -2.899 20.192 1.00 77.81 203 LYS A O 1
ATOM 1591 N N . SER A 1 204 ? -16.960 -2.630 22.261 1.00 65.88 204 SER A N 1
ATOM 1592 C CA . SER A 1 204 ? -16.749 -4.011 22.710 1.00 65.88 204 SER A CA 1
ATOM 1593 C C . SER A 1 204 ? -17.500 -4.988 21.794 1.00 65.88 204 SER A C 1
ATOM 1595 O O . SER A 1 204 ? -18.544 -4.639 21.248 1.00 65.88 204 SER A O 1
ATOM 1597 N N . PHE A 1 205 ? -16.949 -6.187 21.584 1.00 63.69 205 PHE A N 1
ATOM 1598 C CA . PHE A 1 205 ? -17.464 -7.201 20.642 1.00 63.69 205 PHE A CA 1
ATOM 1599 C C . PHE A 1 205 ? -17.364 -6.851 19.146 1.00 63.69 205 PHE A C 1
ATOM 1601 O O . PHE A 1 205 ? -17.834 -7.612 18.306 1.00 63.69 205 PHE A O 1
ATOM 1608 N N . GLY A 1 206 ? -16.691 -5.754 18.784 1.00 65.38 206 GLY A N 1
ATOM 1609 C CA . GLY A 1 206 ? -16.432 -5.404 17.383 1.00 65.38 206 GLY A CA 1
ATOM 1610 C C . GLY A 1 206 ? -17.616 -4.763 16.658 1.00 65.38 206 GLY A C 1
ATOM 1611 O O . GLY A 1 206 ? -17.589 -4.624 15.437 1.00 65.38 206 GLY A O 1
ATOM 1612 N N . VAL A 1 207 ? -18.638 -4.346 17.407 1.00 74.06 207 VAL A N 1
ATOM 1613 C CA . VAL A 1 207 ? -19.773 -3.583 16.884 1.00 74.06 207 VAL A CA 1
ATOM 1614 C C . VAL A 1 207 ? -19.311 -2.171 16.524 1.00 74.06 207 VAL A C 1
ATOM 1616 O O . VAL A 1 207 ? -18.671 -1.491 17.332 1.00 74.06 207 VAL A O 1
ATOM 1619 N N . VAL A 1 208 ? -19.645 -1.724 15.314 1.00 79.62 208 VAL A N 1
ATOM 1620 C CA . VAL A 1 208 ? -19.406 -0.345 14.877 1.00 79.62 208 VAL A CA 1
ATOM 1621 C C . VAL A 1 208 ? -20.591 0.516 15.305 1.00 79.62 208 VAL A C 1
ATOM 1623 O O . VAL A 1 208 ? -21.721 0.290 14.885 1.00 79.62 208 VAL A O 1
ATOM 1626 N N . ASP A 1 209 ? -20.315 1.511 16.138 1.00 82.00 209 ASP A N 1
ATOM 1627 C CA . ASP A 1 209 ? -21.271 2.515 16.597 1.00 82.00 209 ASP A CA 1
ATOM 1628 C C . ASP A 1 209 ? -21.063 3.793 15.793 1.00 82.00 209 ASP A C 1
ATOM 1630 O O . ASP A 1 209 ? -20.080 4.502 16.019 1.00 82.00 209 ASP A O 1
ATOM 1634 N N . CYS A 1 210 ? -21.955 4.057 14.841 1.00 84.12 210 CYS A N 1
ATOM 1635 C CA . CYS A 1 210 ? -21.924 5.250 14.004 1.00 84.12 210 CYS A CA 1
ATOM 1636 C C . CYS A 1 210 ? -23.007 6.228 14.439 1.00 84.12 210 CYS A C 1
ATOM 1638 O O . CYS A 1 210 ? -24.177 5.859 14.526 1.00 84.12 210 CYS A O 1
ATOM 1640 N N . LYS A 1 211 ? -22.628 7.487 14.638 1.00 82.75 211 LYS A N 1
ATOM 1641 C CA . LYS A 1 211 ? -23.563 8.589 14.845 1.00 82.75 211 LYS A CA 1
ATOM 1642 C C . LYS A 1 211 ? -23.328 9.687 13.819 1.00 82.75 211 LYS A C 1
ATOM 1644 O O . LYS A 1 211 ? -22.198 9.921 13.383 1.00 82.75 211 LYS A O 1
ATOM 1649 N N . THR A 1 212 ? -24.399 10.372 13.445 1.00 80.19 212 THR A N 1
ATOM 1650 C CA . THR A 1 212 ? -24.286 11.645 12.736 1.00 80.19 212 THR A CA 1
ATOM 1651 C C . THR A 1 212 ? -23.755 12.662 13.736 1.00 80.19 212 THR A C 1
ATOM 1653 O O . THR A 1 212 ? -24.374 12.901 14.768 1.00 80.19 212 THR A O 1
ATOM 1656 N N . GLU A 1 213 ? -22.561 13.182 13.475 1.00 79.50 213 GLU A N 1
ATOM 1657 C CA . GLU A 1 213 ? -21.935 14.204 14.307 1.00 79.50 213 GLU A CA 1
ATOM 1658 C C . GLU A 1 213 ? -22.399 15.572 13.802 1.00 79.50 213 GLU A C 1
ATOM 1660 O O . GLU A 1 213 ? -22.289 15.867 12.610 1.00 79.50 213 GLU A O 1
ATOM 1665 N N . SER A 1 214 ? -22.936 16.406 14.691 1.00 85.06 214 SER A N 1
ATOM 1666 C CA . SER A 1 214 ? -23.236 17.798 14.351 1.00 85.06 214 SER A CA 1
ATOM 1667 C C . SER A 1 214 ? -21.947 18.564 14.024 1.00 85.06 214 SER A C 1
ATOM 1669 O O . SER A 1 214 ? -20.857 18.221 14.493 1.00 85.06 214 SER A O 1
ATOM 1671 N N . LEU A 1 215 ? -22.049 19.642 13.239 1.00 87.00 215 LEU A N 1
ATOM 1672 C CA . LEU A 1 215 ? -20.890 20.482 12.903 1.00 87.00 215 LEU A CA 1
ATOM 1673 C C . LEU A 1 215 ? -20.188 21.013 14.164 1.00 87.00 215 LEU A C 1
ATOM 1675 O O . LEU A 1 215 ? -18.957 21.051 14.223 1.00 87.00 215 LEU A O 1
ATOM 1679 N N . MET A 1 216 ? -20.964 21.339 15.200 1.00 89.12 216 MET A N 1
ATOM 1680 C CA . MET A 1 216 ? -20.452 21.709 16.516 1.00 89.12 216 MET A CA 1
ATOM 1681 C C . MET A 1 216 ? -19.660 20.578 17.170 1.00 89.12 216 MET A C 1
ATOM 1683 O O . MET A 1 216 ? -18.499 20.786 17.502 1.00 89.12 216 MET A O 1
ATOM 1687 N N . GLU A 1 217 ? -20.233 19.380 17.327 1.00 86.50 217 GLU A N 1
ATOM 1688 C CA . GLU A 1 217 ? -19.529 18.236 17.930 1.00 86.50 217 GLU A CA 1
ATOM 1689 C C . GLU A 1 217 ? -18.221 17.916 17.191 1.00 86.50 217 GLU A C 1
ATOM 1691 O O . GLU A 1 217 ? -17.193 17.669 17.826 1.00 86.50 217 GLU A O 1
ATOM 1696 N N . LYS A 1 218 ? -18.228 18.022 15.857 1.00 85.44 218 LYS A N 1
ATOM 1697 C CA . LYS A 1 218 ? -17.031 17.853 15.028 1.00 85.44 218 LYS A CA 1
ATOM 1698 C C . LYS A 1 218 ? -15.955 18.884 15.367 1.00 85.44 218 LYS A C 1
ATOM 1700 O O . LYS A 1 218 ? -14.787 18.519 15.508 1.00 85.44 218 LYS A O 1
ATOM 1705 N N . CYS A 1 219 ? -16.327 20.152 15.544 1.00 88.75 219 CYS A N 1
ATOM 1706 C CA . CYS A 1 219 ? -15.407 21.191 16.014 1.00 88.75 219 CYS A CA 1
ATOM 1707 C C . CYS A 1 219 ? -14.861 20.869 17.412 1.00 88.75 219 CYS A C 1
ATOM 1709 O O . CYS A 1 219 ? -13.651 20.945 17.628 1.00 88.75 219 CYS A O 1
ATOM 1711 N N . ILE A 1 220 ? -15.721 20.449 18.346 1.00 89.06 220 ILE A N 1
ATOM 1712 C CA . ILE A 1 220 ? -15.315 20.101 19.717 1.00 89.06 220 ILE A CA 1
ATOM 1713 C C . ILE A 1 220 ? -14.273 18.983 19.690 1.00 89.06 220 ILE A C 1
ATOM 1715 O O . ILE A 1 220 ? -13.260 19.053 20.383 1.00 89.06 220 ILE A O 1
ATOM 1719 N N . ARG A 1 221 ? -14.484 17.966 18.854 1.00 87.38 221 ARG A N 1
ATOM 1720 C CA . ARG A 1 221 ? -13.573 16.831 18.713 1.00 87.38 221 ARG A CA 1
ATOM 1721 C C . ARG A 1 221 ? -12.251 17.202 18.041 1.00 87.38 221 ARG A C 1
ATOM 1723 O O . ARG A 1 221 ? -11.207 16.773 18.518 1.00 87.38 221 ARG A O 1
ATOM 1730 N N . ILE A 1 222 ? -12.289 17.948 16.936 1.00 86.38 222 ILE A N 1
ATOM 1731 C CA . ILE A 1 222 ? -11.099 18.232 16.115 1.00 86.38 222 ILE A CA 1
ATOM 1732 C C . ILE A 1 222 ? -10.292 19.404 16.677 1.00 86.38 222 ILE A C 1
ATOM 1734 O O . ILE A 1 222 ? -9.074 19.314 16.785 1.00 86.38 222 ILE A O 1
ATOM 1738 N N . CYS A 1 223 ? -10.952 20.512 17.012 1.00 87.25 223 CYS A N 1
ATOM 1739 C CA . CYS A 1 223 ? -10.292 21.729 17.480 1.00 87.25 223 CYS A CA 1
ATOM 1740 C C . CYS A 1 223 ? -10.121 21.739 18.999 1.00 87.25 223 CYS A C 1
ATOM 1742 O O . CYS A 1 223 ? -9.078 22.164 19.489 1.00 87.25 223 CYS A O 1
ATOM 1744 N N . GLY A 1 224 ? -11.139 21.278 19.729 1.00 85.25 224 GLY A N 1
ATOM 1745 C CA . GLY A 1 224 ? -11.152 21.302 21.190 1.00 85.25 224 GLY A CA 1
ATOM 1746 C C . GLY A 1 224 ? -10.632 20.040 21.867 1.00 85.25 224 GLY A C 1
ATOM 1747 O O . GLY A 1 224 ? -10.611 19.984 23.097 1.00 85.25 224 GLY A O 1
ATOM 1748 N N . SER A 1 225 ? -10.240 19.017 21.102 1.00 85.69 225 SER A N 1
ATOM 1749 C CA . SER A 1 225 ? -9.832 17.706 21.627 1.00 85.69 225 SER A CA 1
ATOM 1750 C C . SER A 1 225 ? -10.849 17.119 22.618 1.00 8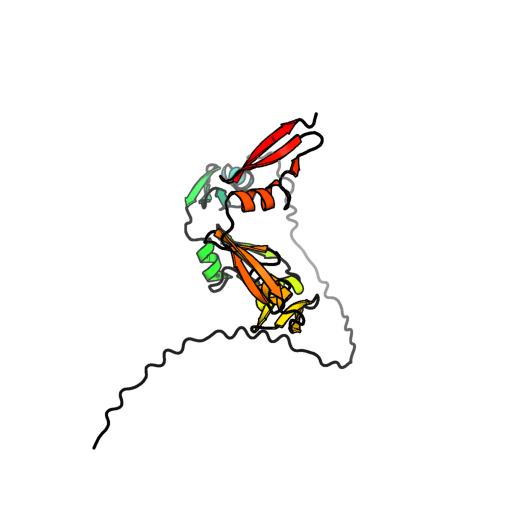5.69 225 SER A C 1
ATOM 1752 O O . SER A 1 225 ? -10.486 16.535 23.637 1.00 85.69 225 SER A O 1
ATOM 1754 N N . GLY A 1 226 ? -12.141 17.316 22.340 1.00 85.00 226 GLY A N 1
ATOM 1755 C CA . GLY A 1 226 ? -13.249 16.871 23.187 1.00 85.00 226 GLY A CA 1
ATOM 1756 C C . GLY A 1 226 ? -13.723 17.889 24.229 1.00 85.00 226 GLY A C 1
ATOM 1757 O O . GLY A 1 226 ? -14.613 17.563 25.009 1.00 85.00 226 GLY A O 1
ATOM 1758 N N . LYS A 1 227 ? -13.168 19.108 24.258 1.00 87.94 227 LYS A N 1
ATOM 1759 C CA . LYS A 1 227 ? -13.553 20.165 25.206 1.00 87.94 227 LYS A CA 1
ATOM 1760 C C . LYS A 1 227 ? -14.196 21.354 24.500 1.00 87.94 227 LYS A C 1
ATOM 1762 O O . LYS A 1 227 ? -13.769 21.757 23.420 1.00 87.94 227 LYS A O 1
ATOM 1767 N N . ASN A 1 228 ? -15.216 21.927 25.131 1.00 90.62 228 ASN A N 1
ATOM 1768 C CA . ASN A 1 228 ? -15.831 23.178 24.711 1.00 90.62 228 ASN A CA 1
ATOM 1769 C C . ASN A 1 228 ? -16.348 23.935 25.942 1.00 90.62 228 ASN A C 1
ATOM 1771 O O . ASN A 1 228 ? -17.249 23.421 26.604 1.00 90.62 228 ASN A O 1
ATOM 1775 N N . PRO A 1 229 ? -15.810 25.119 26.269 1.00 91.06 229 PRO A N 1
ATOM 1776 C CA . PRO A 1 229 ? -14.681 25.784 25.612 1.00 91.06 229 PRO A CA 1
ATOM 1777 C C . PRO A 1 229 ? -13.346 25.026 25.781 1.00 91.06 229 PRO A C 1
ATOM 1779 O O . PRO A 1 229 ? -13.201 24.171 26.654 1.00 91.06 229 PRO A O 1
ATOM 1782 N N . PHE A 1 230 ? -12.358 25.341 24.943 1.00 93.44 230 PHE A N 1
ATOM 1783 C CA . PHE A 1 230 ? -10.998 24.790 24.971 1.00 93.44 230 PHE A CA 1
ATOM 1784 C C . PHE A 1 230 ? -9.945 25.902 24.935 1.00 93.44 230 PHE A C 1
ATOM 1786 O O . PHE A 1 230 ? -10.214 27.008 24.478 1.00 93.44 230 PHE A O 1
ATOM 1793 N N . ILE A 1 231 ? -8.733 25.626 25.416 1.00 90.62 231 ILE A N 1
ATOM 1794 C CA . ILE A 1 231 ? -7.624 26.588 25.367 1.00 90.62 231 ILE A CA 1
ATOM 1795 C C . ILE A 1 231 ? -6.785 26.322 24.117 1.00 90.62 231 ILE A C 1
ATOM 1797 O O . ILE A 1 231 ? -6.421 25.177 23.850 1.00 90.62 231 ILE A O 1
ATOM 1801 N N . LYS A 1 232 ? -6.477 27.370 23.348 1.00 85.56 232 LYS A N 1
ATOM 1802 C CA . LYS A 1 232 ? -5.632 27.290 22.147 1.00 85.56 232 LYS A CA 1
ATOM 1803 C C . LYS A 1 232 ? -4.397 28.171 22.328 1.00 85.56 232 LYS A C 1
ATOM 1805 O O . LYS A 1 232 ? -4.492 29.396 22.307 1.00 85.56 232 LYS A O 1
ATOM 1810 N N . GLY A 1 233 ? -3.231 27.548 22.476 1.00 83.12 233 GLY A N 1
ATOM 1811 C CA . GLY A 1 233 ? -2.006 28.254 22.869 1.00 83.12 233 GLY A CA 1
ATOM 1812 C C . GLY A 1 233 ? -2.014 28.602 24.360 1.00 83.12 233 GLY A C 1
ATOM 1813 O O . GLY A 1 233 ? -2.627 27.889 25.145 1.00 83.12 233 GLY A O 1
ATOM 1814 N N . THR A 1 234 ? -1.333 29.679 24.755 1.00 80.56 234 THR A N 1
ATOM 1815 C CA . THR A 1 234 ? -1.178 30.054 26.173 1.00 80.56 234 THR A CA 1
ATOM 1816 C C . THR A 1 234 ? -2.310 30.934 26.709 1.00 80.56 234 THR A C 1
ATOM 1818 O O . THR A 1 234 ? -2.727 30.734 27.841 1.00 80.56 234 THR A O 1
ATOM 1821 N N . ASN A 1 235 ? -2.862 31.851 25.902 1.00 85.75 235 ASN A N 1
ATOM 1822 C CA . ASN A 1 235 ? -3.740 32.924 26.407 1.00 85.75 235 ASN A CA 1
ATOM 1823 C C . ASN A 1 235 ? -5.065 33.085 25.639 1.00 85.75 235 ASN A C 1
ATOM 1825 O O . ASN A 1 235 ? -5.641 34.172 25.638 1.00 85.75 235 ASN A O 1
ATOM 1829 N N . LYS A 1 236 ? -5.561 32.053 24.942 1.00 91.38 236 LYS A N 1
ATOM 1830 C CA . LYS A 1 236 ? -6.841 32.140 24.212 1.00 91.38 236 LYS A CA 1
ATOM 1831 C C . LYS A 1 236 ? -7.806 31.047 24.641 1.00 91.38 236 LYS A C 1
ATOM 1833 O O . LYS A 1 236 ? -7.482 29.863 24.538 1.00 91.38 236 LYS A O 1
ATOM 1838 N N . ARG A 1 237 ? -9.005 31.446 25.063 1.00 93.06 237 ARG A N 1
ATOM 1839 C CA . ARG A 1 237 ? -10.144 30.554 25.282 1.00 93.06 237 ARG A CA 1
ATOM 1840 C C . ARG A 1 237 ? -10.983 30.539 24.015 1.00 93.06 237 ARG A C 1
ATOM 1842 O O . ARG A 1 237 ? -11.450 31.580 23.576 1.00 93.06 237 ARG A O 1
ATOM 1849 N N . CYS A 1 238 ? -11.166 29.363 23.438 1.00 94.44 238 CYS A N 1
ATOM 1850 C CA . CYS A 1 238 ? -11.930 29.157 22.223 1.00 94.44 238 CYS A CA 1
ATOM 1851 C C . CYS A 1 238 ? -13.213 28.372 22.494 1.00 94.44 238 CYS A C 1
ATOM 1853 O O . CYS A 1 238 ? -13.216 27.445 23.303 1.00 94.44 238 CYS A O 1
ATOM 1855 N N . SER A 1 239 ? -14.275 28.703 21.769 1.00 94.94 239 SER A N 1
ATOM 1856 C CA . SER A 1 239 ? -15.573 28.032 21.842 1.00 94.94 239 SER A CA 1
ATOM 1857 C C . SER A 1 239 ? -16.029 27.619 20.448 1.00 94.94 239 SER A C 1
ATOM 1859 O O . SER A 1 239 ? -15.974 28.420 19.516 1.00 94.94 239 SER A O 1
ATOM 1861 N N . CYS A 1 240 ? -16.484 26.378 20.305 1.00 95.19 240 CYS A N 1
ATOM 1862 C CA . CYS A 1 240 ? -17.101 25.872 19.081 1.00 95.19 240 CYS A CA 1
ATOM 1863 C C . CYS A 1 240 ? -18.564 26.313 18.976 1.00 95.19 240 CYS A C 1
ATOM 1865 O O . CYS A 1 240 ? -19.317 26.199 19.946 1.00 95.19 240 CYS A O 1
ATOM 1867 N N . LEU A 1 241 ? -18.957 26.763 17.785 1.00 93.69 241 LEU A N 1
ATOM 1868 C CA . LEU A 1 241 ? -20.296 27.234 17.441 1.00 93.69 241 LEU A CA 1
ATOM 1869 C C . LEU A 1 241 ? -21.133 26.139 16.744 1.00 93.69 241 LEU A C 1
ATOM 1871 O O . LEU A 1 241 ? -20.565 25.189 16.195 1.00 93.69 241 LEU A O 1
ATOM 1875 N N . PRO A 1 242 ? -22.477 26.277 16.696 1.00 90.00 242 PRO A N 1
ATOM 1876 C CA . PRO A 1 242 ? -23.385 25.337 16.023 1.00 90.00 242 PRO A CA 1
ATOM 1877 C C . PRO A 1 242 ? -23.041 25.031 14.556 1.00 90.00 242 PRO A C 1
ATOM 1879 O O . PRO A 1 242 ? -23.255 23.918 14.085 1.00 90.00 242 PRO A O 1
ATOM 1882 N N . ASN A 1 243 ? -22.468 26.004 13.843 1.00 88.38 243 ASN A N 1
ATOM 1883 C CA . ASN A 1 243 ? -22.040 25.881 12.446 1.00 88.38 243 ASN A CA 1
ATOM 1884 C C . ASN A 1 243 ? -20.665 25.193 12.271 1.00 88.38 243 ASN A C 1
ATOM 1886 O O . ASN A 1 243 ? -20.190 25.059 11.146 1.00 88.38 243 ASN A O 1
ATOM 1890 N N . GLY A 1 244 ? -20.015 24.770 13.361 1.00 86.62 244 GLY A N 1
ATOM 1891 C CA . GLY A 1 244 ? -18.718 24.090 13.352 1.00 86.62 244 GLY A CA 1
ATOM 1892 C C . GLY A 1 244 ? -17.491 24.996 13.267 1.00 86.62 244 GLY A C 1
ATOM 1893 O O . GLY A 1 244 ? -16.374 24.482 13.185 1.00 86.62 244 GLY A O 1
ATOM 1894 N N . THR A 1 245 ? -17.650 26.320 13.309 1.00 92.38 245 THR A N 1
ATOM 1895 C CA . THR A 1 245 ? -16.514 27.240 13.470 1.00 92.38 245 THR A CA 1
ATOM 1896 C C . THR A 1 245 ? -16.174 27.433 14.951 1.00 92.38 245 THR A C 1
ATOM 1898 O O . THR A 1 245 ? -16.929 27.021 15.832 1.00 92.38 245 THR A O 1
ATOM 1901 N N . HIS A 1 246 ? -15.013 28.026 15.247 1.00 92.38 246 HIS A N 1
ATOM 1902 C CA . HIS A 1 246 ? -14.633 28.391 16.613 1.00 92.38 246 HIS A CA 1
ATOM 1903 C C . HIS A 1 246 ? -14.256 29.867 16.708 1.00 92.38 246 HIS A C 1
ATOM 1905 O O . HIS A 1 246 ? -13.595 30.401 15.818 1.00 92.38 246 HIS A O 1
ATOM 1911 N N . VAL A 1 247 ? -14.649 30.499 17.811 1.00 94.25 247 VAL A N 1
ATOM 1912 C CA . VAL A 1 247 ? -14.268 31.872 18.174 1.00 94.25 247 VAL A CA 1
ATOM 1913 C C . VAL A 1 247 ? -13.324 31.797 19.361 1.00 94.25 247 VAL A C 1
ATOM 1915 O O . VAL A 1 247 ? -13.529 30.955 20.229 1.00 94.25 247 VAL A O 1
ATOM 1918 N N . CYS A 1 248 ? -12.277 32.623 19.376 1.00 93.69 248 CYS A N 1
ATOM 1919 C CA . CYS A 1 248 ? -11.268 32.631 20.428 1.00 93.69 248 CYS A CA 1
ATOM 1920 C C . CYS A 1 248 ? -11.112 34.024 21.027 1.00 93.69 248 CYS A C 1
ATOM 1922 O O . CYS A 1 248 ? -10.717 34.946 20.314 1.00 93.69 248 CYS A O 1
ATOM 1924 N N . ASP A 1 249 ? -11.294 34.119 22.339 1.00 92.31 249 ASP A N 1
ATOM 1925 C CA . ASP A 1 249 ? -11.133 35.347 23.105 1.00 92.31 249 ASP A CA 1
ATOM 1926 C C . ASP A 1 249 ? -9.873 35.285 23.984 1.00 92.31 249 ASP A C 1
ATOM 1928 O O . ASP A 1 249 ? -9.498 34.201 24.458 1.00 92.31 249 ASP A O 1
ATOM 1932 N N . PRO A 1 250 ? -9.189 36.421 24.212 1.00 8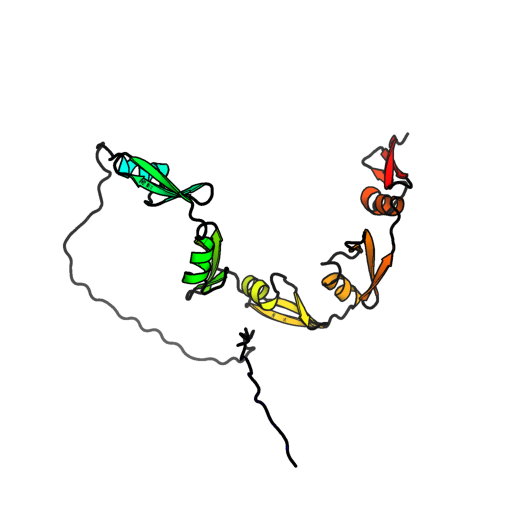9.31 250 PRO A N 1
ATOM 1933 C CA . PRO A 1 250 ? -8.096 36.498 25.171 1.00 89.31 250 PRO A CA 1
ATOM 1934 C C . PRO A 1 250 ? -8.571 36.105 26.573 1.00 89.31 250 PRO A C 1
ATOM 1936 O O . PRO A 1 250 ? -9.629 36.544 27.026 1.00 89.31 250 PRO A O 1
ATOM 1939 N N . ILE A 1 251 ? -7.775 35.300 27.273 1.00 85.25 251 ILE A N 1
ATOM 1940 C CA . ILE A 1 251 ? -7.979 35.040 28.700 1.00 85.25 251 ILE A CA 1
ATOM 1941 C C . ILE A 1 251 ? -7.498 36.297 29.435 1.00 85.25 251 ILE A C 1
ATOM 1943 O O . ILE A 1 251 ? -6.309 36.610 29.367 1.00 85.25 251 ILE A O 1
ATOM 1947 N N . LYS A 1 252 ? -8.433 37.045 30.029 1.00 73.38 252 LYS A N 1
ATOM 1948 C CA . LYS A 1 252 ? -8.131 38.173 30.922 1.00 73.38 252 LYS A CA 1
ATOM 1949 C C . LYS A 1 252 ? -7.679 37.673 32.286 1.00 73.38 252 LYS A C 1
ATOM 1951 O O . LYS A 1 252 ? -8.223 36.631 32.720 1.00 73.38 252 LYS A O 1
#

Radius of gyration: 32.34 Å; Cα contacts (8 Å, |Δi|>4): 357; chains: 1; bounding box: 90×79×67 Å

Nearest PDB structures (foldseek):
  8bjm-assembly1_B  TM=1.446E-01  e=1.868E+00  Homo sapiens

Organism: NCBI:txid133385